Protein AF-A0A8D8NQE5-F1 (afdb_monomer)

Secondary structure (DSSP, 8-state):
--B-EEEEEEEES-SSS-HHHHHHHTTGGGG--BHHHHHHHHHHHHHHHHHTT-EEEEEEEEEE--STT--TTEEEEEEEEEEPPS-EEEEEEEE-SS-EEEEEEEEEE-SSSSS-EEEEEEEEETTS-EEEEEEEEEE-TTSSSTT---EEEEEEEEEEEEEGGGTEEEEEEEEEEEEEEEETTTEEEEEEEEEEEEEEEE-STTS-HHHHHT-EEEEEEEEEEE-

InterPro domains:
  IPR000184 Bacterial surface antigen (D15) [PF01103] (110-201)
  IPR039910 Surface antigen D15-like [PTHR12815] (4-217)

Solvent-accessible surface area (backbone atoms only — not comparable to full-atom values): 11989 Å² total; per-residue (Å²): 133,66,69,27,37,53,75,47,78,47,77,43,56,75,84,67,59,49,63,71,63,55,54,59,55,51,52,63,44,59,70,30,54,32,55,69,46,41,55,52,39,52,49,52,36,47,50,54,51,45,70,52,58,46,42,73,47,77,46,81,45,82,44,73,42,82,59,98,85,44,49,100,47,22,27,28,41,36,38,49,35,42,58,54,59,70,66,46,75,48,78,49,73,49,80,55,101,88,44,39,33,43,36,39,37,40,36,30,44,41,76,80,21,64,48,24,32,41,37,39,38,40,34,45,31,72,76,64,29,36,40,39,37,42,34,44,36,43,55,43,76,79,51,91,75,63,90,23,58,37,32,42,34,45,31,43,39,37,39,35,43,55,41,78,94,62,37,32,32,40,41,35,41,35,40,37,41,37,42,34,36,32,46,88,93,76,47,57,31,35,44,36,41,36,44,34,42,37,34,35,44,74,74,47,95,82,37,54,67,77,58,56,74,63,41,46,82,42,79,49,75,47,81,46,78,48,110

Foldseek 3Di:
DDWAAADEEAEPQDDQADCLQLCVLCVVLRVDTDPVSNVVSLVSSLVVVVVLVFFPDKDKDKAQDDDPPGDPRYIYIYIYTHTDDQKDKDWDWDDDPPKIKIKIKIKGFCPNNQSKMWMWIWMAMPQRKIKTKIKIKDWPCNDPPPNFRKIKMKMWMWIWDQDVVQQKIKIKTWIKIKIWTADPVRRIKMKIKIWMKIAMGRRDPPHDPVSVVVGGIDIDIDIDIDD

pLDDT: mean 86.37, std 8.27, range [51.53, 96.62]

Organism: Culex pipiens (NCBI:txid7175)

Radius of gyration: 24.49 Å; Cα contacts (8 Å, |Δi|>4): 514; chains: 1; bounding box: 62×32×70 Å

Mean predicted aligned error: 7.92 Å

Nearest PDB structures (foldseek):
  6wut-assembly1_B  TM=8.774E-01  e=2.312E-10  Thermothelomyces thermophilus
  6wum-assembly1_B  TM=7.505E-01  e=2.440E-07  Thermothelomyces thermophilus
  6wun-assembly1_D  TM=7.329E-01  e=1.302E-02  Thermothelomyces thermophilus
  3efm-assembly1_A  TM=3.732E-01  e=1.210E-03  Bordetella pertussis
  2w78-assembly2_B  TM=4.114E-01  e=9.685E-01  Pseudomonas aeruginosa PAO1

Structure (mmCIF, N/CA/C/O backbone):
data_AF-A0A8D8NQE5-F1
#
_entry.id   AF-A0A8D8NQE5-F1
#
loop_
_atom_site.group_PDB
_atom_site.id
_atom_site.type_symbol
_atom_site.label_atom_id
_atom_site.label_alt_id
_atom_site.label_comp_id
_atom_site.label_asym_id
_atom_site.label_entity_id
_atom_site.label_seq_id
_atom_site.pdbx_PDB_ins_code
_atom_site.Cartn_x
_atom_site.Cartn_y
_atom_site.Cartn_z
_atom_site.occupancy
_atom_site.B_iso_or_equiv
_atom_site.auth_seq_id
_atom_site.auth_comp_id
_atom_site.auth_asym_id
_atom_site.auth_atom_id
_atom_site.pdbx_PDB_model_num
ATOM 1 N N . ARG A 1 1 ? -12.730 -11.932 39.630 1.00 56.84 1 ARG A N 1
ATOM 2 C CA . ARG A 1 1 ? -12.619 -11.225 38.330 1.00 56.84 1 ARG A CA 1
ATOM 3 C C . ARG A 1 1 ? -13.909 -10.445 38.115 1.00 56.84 1 ARG A C 1
ATOM 5 O O . ARG A 1 1 ? -14.970 -11.043 38.249 1.00 56.84 1 ARG A O 1
ATOM 12 N N . TYR A 1 2 ? -13.836 -9.134 37.889 1.00 67.56 2 TYR A N 1
ATOM 13 C CA . TYR A 1 2 ? -15.024 -8.304 37.675 1.00 67.56 2 TYR A CA 1
ATOM 14 C C . TYR A 1 2 ? -15.534 -8.510 36.245 1.00 67.56 2 TYR A C 1
ATOM 16 O O . TYR A 1 2 ? -14.774 -8.326 35.294 1.00 67.56 2 TYR A O 1
ATOM 24 N N . LYS A 1 3 ? -16.797 -8.936 36.108 1.00 80.94 3 LYS A N 1
ATOM 25 C CA . LYS A 1 3 ? -17.471 -9.040 34.807 1.00 80.94 3 LYS A CA 1
ATOM 26 C C . LYS A 1 3 ? -17.599 -7.641 34.218 1.00 80.94 3 LYS A C 1
ATOM 28 O O . LYS A 1 3 ? -18.104 -6.762 34.913 1.00 80.94 3 LYS A O 1
ATOM 33 N N . ALA A 1 4 ? -17.178 -7.466 32.976 1.00 81.56 4 ALA A N 1
ATOM 34 C CA . ALA A 1 4 ? -17.285 -6.223 32.226 1.00 81.56 4 ALA A CA 1
ATOM 35 C C . ALA A 1 4 ? -17.975 -6.512 30.895 1.00 81.56 4 ALA A C 1
ATOM 37 O O . ALA A 1 4 ? -17.746 -7.563 30.301 1.00 81.56 4 ALA A O 1
ATOM 38 N N . ARG A 1 5 ? -18.820 -5.592 30.442 1.00 85.19 5 ARG A N 1
ATOM 39 C CA . ARG A 1 5 ? -19.483 -5.665 29.140 1.00 85.19 5 ARG A CA 1
ATOM 40 C C . ARG A 1 5 ? -19.347 -4.319 28.448 1.00 85.19 5 ARG A C 1
ATOM 42 O O . ARG A 1 5 ? -19.448 -3.296 29.116 1.00 85.19 5 ARG A O 1
ATOM 49 N N . VAL A 1 6 ? -19.149 -4.317 27.134 1.00 86.06 6 VAL A N 1
ATOM 50 C CA . VAL A 1 6 ? -19.236 -3.084 26.347 1.00 86.06 6 VAL A CA 1
ATOM 51 C C . VAL A 1 6 ? -20.672 -2.883 25.877 1.00 86.06 6 VAL A C 1
ATOM 53 O O . VAL A 1 6 ? -21.238 -3.759 25.221 1.00 86.06 6 VAL A O 1
ATOM 56 N N . ASP A 1 7 ? -21.252 -1.736 26.223 1.00 85.19 7 ASP A N 1
ATOM 57 C CA . ASP A 1 7 ? -22.635 -1.393 25.880 1.00 85.19 7 ASP A CA 1
ATOM 58 C C . ASP A 1 7 ? -22.700 -0.515 24.624 1.00 85.19 7 ASP A C 1
ATOM 60 O O . ASP A 1 7 ? -23.592 -0.679 23.792 1.00 85.19 7 ASP A O 1
ATOM 64 N N . CYS A 1 8 ? -21.740 0.397 24.457 1.00 86.06 8 CYS A N 1
ATOM 65 C CA . CYS A 1 8 ? -21.697 1.319 23.329 1.00 86.06 8 CYS A CA 1
ATOM 66 C C . CYS A 1 8 ? -20.259 1.559 22.869 1.00 86.06 8 CYS A C 1
ATOM 68 O O . CYS A 1 8 ? -19.337 1.659 23.684 1.00 86.06 8 CYS A O 1
ATOM 70 N N . VAL A 1 9 ? -20.094 1.676 21.551 1.00 89.19 9 VAL A N 1
ATOM 71 C CA . VAL A 1 9 ? -18.849 2.100 20.919 1.00 89.19 9 VAL A CA 1
ATOM 72 C C . VAL A 1 9 ? -19.135 3.356 20.113 1.00 89.19 9 VAL A C 1
ATOM 74 O O . VAL A 1 9 ? -20.009 3.348 19.247 1.00 89.19 9 VAL A O 1
ATOM 77 N N . LYS A 1 10 ? -18.412 4.436 20.401 1.00 88.56 10 LYS A N 1
ATOM 78 C CA . LYS A 1 10 ? -18.509 5.701 19.668 1.00 88.56 10 LYS A CA 1
ATOM 79 C C . LYS A 1 10 ? -17.240 5.918 18.875 1.00 88.56 10 LYS A C 1
ATOM 81 O O . LYS A 1 10 ? -16.147 5.760 19.407 1.00 88.56 10 LYS A O 1
ATOM 86 N N . ILE A 1 11 ? -17.375 6.305 17.614 1.00 87.12 11 ILE A N 1
ATOM 87 C CA . ILE A 1 11 ? -16.227 6.621 16.766 1.00 87.12 11 ILE A CA 1
ATOM 88 C C . ILE A 1 11 ? -16.428 8.021 16.224 1.00 87.12 11 ILE A C 1
ATOM 90 O O . ILE A 1 11 ? -17.420 8.312 15.563 1.00 87.12 11 ILE A O 1
ATOM 94 N N . GLN A 1 12 ? -15.506 8.904 16.586 1.00 87.19 12 GLN A N 1
ATOM 95 C CA . GLN A 1 12 ? -15.539 10.317 16.252 1.00 87.19 12 GLN A CA 1
ATOM 96 C C . GLN A 1 1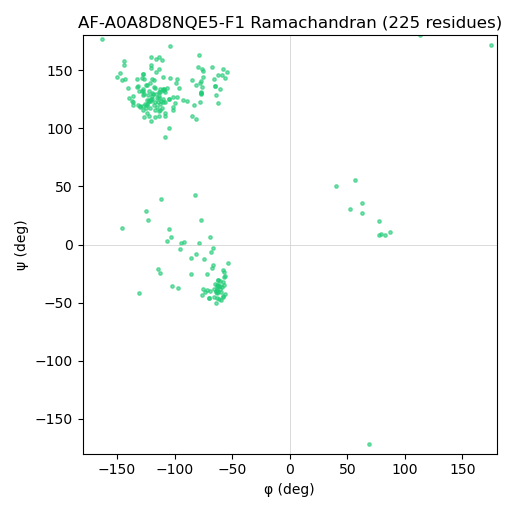2 ? -14.385 10.668 15.317 1.00 87.19 12 GLN A C 1
ATOM 98 O O . GLN A 1 12 ? -13.312 10.060 15.363 1.00 87.19 12 GLN A O 1
ATOM 103 N N . GLY A 1 13 ? -14.613 11.683 14.483 1.00 81.75 13 GLY A N 1
ATOM 104 C CA . GLY A 1 13 ? -13.639 12.142 13.491 1.00 81.75 13 GLY A CA 1
ATOM 105 C C . GLY A 1 13 ? -13.703 11.407 12.152 1.00 81.75 13 GLY A C 1
ATOM 106 O O . GLY A 1 13 ? -12.819 11.599 11.321 1.00 81.75 13 GLY A O 1
ATOM 107 N N . LEU A 1 14 ? -14.750 10.603 11.938 1.00 80.25 14 LEU A N 1
ATOM 108 C CA . LEU A 1 14 ? -15.127 10.059 10.635 1.00 80.25 14 LEU A CA 1
ATOM 109 C C . LEU A 1 14 ? -15.817 11.149 9.811 1.00 80.25 14 LEU A C 1
ATOM 111 O O . LEU A 1 14 ? -16.745 11.800 10.289 1.00 80.25 14 LEU A O 1
ATOM 115 N N . GLY A 1 15 ? -15.368 11.346 8.577 1.00 80.19 15 GLY A N 1
ATOM 116 C CA . GLY A 1 15 ? -15.987 12.284 7.641 1.00 80.19 15 GLY A CA 1
ATOM 117 C C . GLY A 1 15 ? -16.231 11.662 6.275 1.00 80.19 15 GLY A C 1
ATOM 118 O O . GLY A 1 15 ? -17.276 11.893 5.672 1.00 80.19 15 GLY A O 1
ATOM 119 N N . ARG A 1 16 ? -15.267 10.884 5.772 1.00 79.62 16 ARG A N 1
ATOM 120 C CA . ARG A 1 16 ? -15.313 10.298 4.420 1.00 79.62 16 ARG A CA 1
ATOM 121 C C . ARG A 1 16 ? -15.453 8.784 4.433 1.00 79.62 16 ARG A C 1
ATOM 123 O O . ARG A 1 16 ? -15.883 8.209 3.438 1.00 79.62 16 ARG A O 1
ATOM 130 N N . THR A 1 17 ? -15.032 8.150 5.517 1.00 83.62 17 THR A N 1
ATOM 131 C CA . THR A 1 17 ? -15.034 6.695 5.651 1.00 83.62 17 THR A CA 1
ATOM 132 C C . THR A 1 17 ? -16.445 6.192 5.913 1.00 83.62 17 THR A C 1
ATOM 134 O O . THR A 1 17 ? -17.159 6.768 6.729 1.00 83.62 17 THR A O 1
ATOM 137 N N . HIS A 1 18 ? -16.845 5.124 5.231 1.00 84.00 18 HIS A N 1
ATOM 138 C CA . HIS A 1 18 ? -18.132 4.491 5.467 1.00 84.00 18 HIS A CA 1
ATOM 139 C C . HIS A 1 18 ? -18.129 3.660 6.760 1.00 84.00 18 HIS A C 1
ATOM 141 O O . HIS A 1 18 ? -17.139 3.017 7.125 1.00 84.00 18 HIS A O 1
ATOM 147 N N . ASP A 1 19 ? -19.274 3.667 7.444 1.00 81.44 19 ASP A N 1
ATOM 148 C CA . ASP A 1 19 ? -19.454 3.031 8.754 1.00 81.44 19 ASP A CA 1
ATOM 149 C C . ASP A 1 19 ? -19.366 1.498 8.705 1.00 81.44 19 ASP A C 1
ATOM 151 O O . ASP A 1 19 ? -19.091 0.862 9.721 1.00 81.44 19 ASP A O 1
ATOM 155 N N . ASP A 1 20 ? -19.557 0.888 7.535 1.00 78.00 20 ASP A N 1
ATOM 156 C CA . ASP A 1 20 ? -19.495 -0.563 7.321 1.00 78.00 20 ASP A CA 1
ATOM 157 C C . ASP A 1 20 ? -18.125 -1.155 7.699 1.00 78.00 20 ASP A C 1
ATOM 159 O O . ASP A 1 20 ? -18.054 -2.200 8.355 1.00 78.00 20 ASP A O 1
ATOM 163 N N . TYR A 1 21 ? -17.033 -0.466 7.361 1.00 74.44 21 TYR A N 1
ATOM 164 C CA . TYR A 1 21 ? -15.671 -0.891 7.716 1.00 74.44 21 TYR A CA 1
ATOM 165 C C . TYR A 1 21 ? -15.404 -0.783 9.218 1.00 74.44 21 TYR A C 1
ATOM 167 O O . TYR A 1 21 ? -14.792 -1.660 9.832 1.00 74.44 21 TYR A O 1
ATOM 175 N N . VAL A 1 22 ? -15.906 0.289 9.819 1.00 79.56 22 VAL A N 1
ATOM 176 C CA . VAL A 1 22 ? -15.695 0.624 11.223 1.00 79.56 22 VAL A CA 1
ATOM 177 C C . VAL A 1 22 ? -16.517 -0.290 12.143 1.00 79.56 22 VAL A C 1
ATOM 179 O O . VAL A 1 22 ? -16.026 -0.786 13.163 1.00 79.56 22 VAL A O 1
ATOM 182 N N . GLN A 1 23 ? -17.760 -0.580 11.759 1.00 82.44 23 GLN A N 1
ATOM 183 C CA . GLN A 1 23 ? -18.662 -1.464 12.493 1.00 82.44 23 GLN A CA 1
ATOM 184 C C . GLN A 1 23 ? -18.130 -2.900 12.563 1.00 82.44 23 GLN A C 1
ATOM 186 O O . GLN A 1 23 ? -18.301 -3.586 13.571 1.00 82.44 23 GLN A O 1
ATOM 191 N N . ARG A 1 24 ? -17.460 -3.371 11.506 1.00 78.75 24 ARG A N 1
ATOM 192 C CA . ARG A 1 24 ? -16.868 -4.710 11.510 1.00 78.75 24 ARG A CA 1
ATOM 193 C C . ARG A 1 24 ? -15.673 -4.800 12.454 1.00 78.75 24 ARG A C 1
ATOM 195 O O . ARG A 1 24 ? -15.628 -5.737 13.244 1.00 78.75 24 ARG A O 1
ATOM 202 N N . ALA A 1 25 ? -14.761 -3.827 12.407 1.00 79.06 25 ALA A N 1
ATOM 203 C CA . ALA A 1 25 ? -13.596 -3.793 13.293 1.00 79.06 25 ALA A CA 1
ATOM 204 C C . ALA A 1 25 ? -14.005 -3.758 14.775 1.00 79.06 25 ALA A C 1
ATOM 206 O O . ALA A 1 25 ? -13.383 -4.398 15.609 1.00 79.06 25 ALA A O 1
ATOM 207 N N . THR A 1 26 ? -15.094 -3.063 15.106 1.00 84.19 26 THR A N 1
ATOM 208 C CA . THR A 1 26 ? -15.589 -2.940 16.489 1.00 84.19 26 THR A CA 1
ATOM 209 C C . THR A 1 26 ? -16.412 -4.133 16.976 1.00 84.19 26 THR A C 1
ATOM 211 O O . THR A 1 26 ? -16.726 -4.212 18.164 1.00 84.19 26 THR A O 1
ATOM 214 N N . ARG A 1 27 ? -16.757 -5.090 16.104 1.00 84.25 27 ARG A N 1
ATOM 215 C CA . ARG A 1 27 ? -17.638 -6.214 16.455 1.00 84.25 27 ARG A CA 1
ATOM 216 C C . ARG A 1 27 ? -17.043 -7.120 17.532 1.00 84.25 27 ARG A C 1
ATOM 218 O O . ARG A 1 27 ? -17.786 -7.627 18.373 1.00 84.25 27 ARG A O 1
ATOM 225 N N . ASP A 1 28 ? -15.730 -7.328 17.510 1.00 83.25 28 ASP A N 1
ATOM 226 C CA . ASP A 1 28 ? -15.053 -8.215 18.461 1.00 83.25 28 ASP A CA 1
ATOM 227 C C . ASP A 1 28 ? -14.999 -7.626 19.874 1.00 83.25 28 ASP A C 1
ATOM 229 O O . ASP A 1 28 ? -15.083 -8.356 20.860 1.00 83.25 28 ASP A O 1
ATOM 233 N N . LEU A 1 29 ? -15.050 -6.299 19.980 1.00 85.81 29 LEU A N 1
ATOM 234 C CA . LEU A 1 29 ? -15.082 -5.577 21.247 1.00 85.81 29 LEU A CA 1
ATOM 235 C C . LEU A 1 29 ? -16.332 -5.901 22.090 1.00 85.81 29 LEU A C 1
ATOM 237 O O . LEU A 1 29 ? -16.270 -5.939 23.318 1.00 85.81 29 LEU A O 1
ATOM 241 N N . PHE A 1 30 ? -17.461 -6.211 21.442 1.00 86.25 30 PHE A N 1
ATOM 242 C CA . PHE A 1 30 ? -18.699 -6.614 22.122 1.00 86.25 30 PHE A CA 1
ATOM 243 C C . PHE A 1 30 ? -18.658 -8.042 22.691 1.00 86.25 30 PHE A C 1
ATOM 245 O O . PHE A 1 30 ? -19.539 -8.407 23.471 1.00 86.25 30 PHE A O 1
ATOM 252 N N . LYS A 1 31 ? -17.665 -8.863 22.315 1.00 86.38 31 LYS A N 1
ATOM 253 C CA . LYS A 1 31 ? -17.499 -10.237 22.825 1.00 86.38 31 LYS A CA 1
ATOM 254 C C . LYS A 1 31 ? -16.714 -10.295 24.141 1.00 86.38 31 LYS A C 1
ATOM 256 O O . LYS A 1 31 ? -16.689 -11.346 24.780 1.00 86.38 31 LYS A O 1
ATOM 261 N N . ALA A 1 32 ? -16.083 -9.195 24.554 1.00 86.19 32 ALA A N 1
ATOM 262 C CA . ALA A 1 32 ? -15.278 -9.139 25.769 1.00 86.19 32 ALA A CA 1
ATOM 263 C C . ALA A 1 32 ? -16.132 -9.364 27.035 1.00 86.19 32 ALA A C 1
ATOM 265 O O . ALA A 1 32 ? -17.220 -8.804 27.174 1.00 86.19 32 ALA A O 1
ATOM 266 N N . THR A 1 33 ? -15.629 -10.182 27.970 1.00 86.50 33 THR A N 1
ATOM 267 C CA . THR A 1 33 ? -16.354 -10.559 29.209 1.00 86.50 33 THR A CA 1
ATOM 268 C C . THR A 1 33 ? -15.705 -10.037 30.493 1.00 86.50 33 THR A C 1
ATOM 270 O O . THR A 1 33 ? -16.366 -9.915 31.532 1.00 86.50 33 THR A O 1
ATOM 273 N N . ASN A 1 34 ? -14.410 -9.715 30.437 1.00 88.69 34 ASN A N 1
ATOM 274 C CA . ASN A 1 34 ? -13.636 -9.171 31.548 1.00 88.69 34 ASN A CA 1
ATOM 275 C C . ASN A 1 34 ? -13.061 -7.804 31.181 1.00 88.69 34 ASN A C 1
ATOM 277 O O . ASN A 1 34 ? -12.791 -7.531 30.018 1.00 88.69 34 ASN A O 1
ATOM 281 N N . PHE A 1 35 ? -12.791 -6.964 32.183 1.00 85.50 35 PHE A N 1
ATOM 282 C CA . PHE A 1 35 ? -12.201 -5.640 31.944 1.00 85.50 35 PHE A CA 1
ATOM 283 C C . PHE A 1 35 ? -10.826 -5.718 31.262 1.00 85.50 35 PHE A C 1
ATOM 285 O O . PHE A 1 35 ? -10.507 -4.909 30.399 1.00 85.50 35 PHE A O 1
ATOM 292 N N . GLN A 1 36 ? -10.028 -6.731 31.608 1.00 87.69 36 GLN A N 1
ATOM 293 C CA . GLN A 1 36 ? -8.746 -6.971 30.951 1.00 87.69 36 GLN A CA 1
ATOM 294 C C . GLN A 1 36 ? -8.924 -7.327 29.471 1.00 87.69 36 GLN A C 1
ATOM 296 O O . GLN A 1 36 ? -8.193 -6.804 28.636 1.00 87.69 36 GLN A O 1
ATOM 301 N N . ASP A 1 37 ? -9.933 -8.139 29.148 1.00 88.56 37 ASP A N 1
ATOM 302 C CA . ASP A 1 37 ? -10.264 -8.485 27.764 1.00 88.56 37 ASP A CA 1
ATOM 303 C C . ASP A 1 37 ? -10.714 -7.233 27.002 1.00 88.56 37 ASP A C 1
ATOM 305 O O . ASP A 1 37 ? -10.277 -7.018 25.882 1.00 88.56 37 ASP A O 1
ATOM 309 N N . VAL A 1 38 ? -11.502 -6.345 27.628 1.00 88.44 38 VAL A N 1
ATOM 310 C CA . VAL A 1 38 ? -11.899 -5.063 27.018 1.00 88.44 38 VAL A CA 1
ATOM 311 C C . VAL A 1 38 ? -10.670 -4.231 26.644 1.00 88.44 38 VAL A C 1
ATOM 313 O O . VAL A 1 38 ? -10.619 -3.704 25.538 1.00 88.44 38 VAL A O 1
ATOM 316 N N . ILE A 1 39 ? -9.660 -4.130 27.514 1.00 89.31 39 ILE A N 1
ATOM 317 C CA . ILE A 1 39 ? -8.432 -3.371 27.216 1.00 89.31 39 ILE A CA 1
ATOM 318 C C . ILE A 1 39 ? -7.675 -3.983 26.030 1.00 89.31 39 ILE A C 1
ATOM 320 O O . ILE A 1 39 ? -7.247 -3.254 25.130 1.00 89.31 39 ILE A O 1
ATOM 324 N N . VAL A 1 40 ? -7.511 -5.308 26.025 1.00 91.00 40 VAL A N 1
ATOM 325 C CA . VAL A 1 40 ? -6.797 -6.019 24.956 1.00 91.00 40 VAL A CA 1
ATOM 326 C C . VAL A 1 40 ? -7.536 -5.859 23.631 1.00 91.00 40 VAL A C 1
ATOM 328 O O . VAL A 1 40 ? -6.942 -5.406 22.657 1.00 91.00 40 VAL A O 1
ATOM 331 N N . GLU A 1 41 ? -8.843 -6.117 23.612 1.00 89.62 41 GLU A N 1
ATOM 332 C CA . GLU A 1 41 ? -9.652 -5.988 22.400 1.00 89.62 41 GLU A CA 1
ATOM 333 C C . GLU A 1 41 ? -9.693 -4.546 21.894 1.00 89.62 41 GLU A C 1
ATOM 335 O O . GLU A 1 41 ? -9.566 -4.308 20.700 1.00 89.62 41 GLU A O 1
ATOM 340 N N . THR A 1 42 ? -9.777 -3.548 22.778 1.00 90.75 42 THR A N 1
ATOM 341 C CA . THR A 1 42 ? -9.742 -2.137 22.355 1.00 90.75 42 THR A CA 1
ATOM 342 C C . THR A 1 42 ? -8.419 -1.774 21.678 1.00 90.75 42 THR A C 1
ATOM 344 O O . THR A 1 42 ? -8.402 -0.992 20.725 1.00 90.75 42 THR A O 1
ATOM 347 N N . THR A 1 43 ? -7.314 -2.365 22.138 1.00 90.38 43 THR A N 1
ATOM 348 C CA . THR A 1 43 ? -5.992 -2.186 21.525 1.00 90.38 43 THR A CA 1
ATOM 349 C C . THR A 1 43 ? -5.928 -2.870 20.158 1.00 90.38 43 THR A C 1
ATOM 351 O O . THR A 1 43 ? -5.553 -2.218 19.188 1.00 90.38 43 THR A O 1
ATOM 354 N N . ASN A 1 44 ? -6.415 -4.110 20.044 1.00 88.69 44 ASN A N 1
ATOM 355 C CA . ASN A 1 44 ? -6.507 -4.828 18.766 1.00 88.69 44 ASN A CA 1
ATOM 356 C C . ASN A 1 44 ? -7.359 -4.065 17.740 1.00 88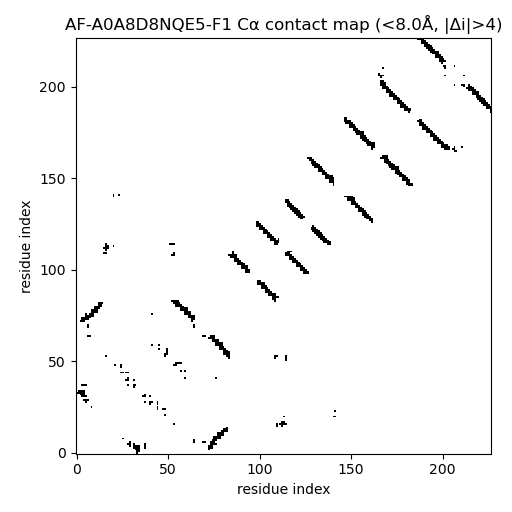.69 44 ASN A C 1
ATOM 358 O O . ASN A 1 44 ? -6.964 -3.902 16.588 1.00 88.69 44 ASN A O 1
ATOM 362 N N . VAL A 1 45 ? -8.520 -3.547 18.157 1.00 88.44 45 VAL A N 1
ATOM 363 C CA . VAL A 1 45 ? -9.399 -2.745 17.294 1.00 88.44 45 VAL A CA 1
ATOM 364 C C . VAL A 1 45 ? -8.696 -1.473 16.835 1.00 88.44 45 VAL A C 1
ATOM 366 O O . VAL A 1 45 ? -8.793 -1.112 15.663 1.00 88.44 45 VAL A O 1
ATOM 369 N N . LYS A 1 46 ? -7.952 -0.803 17.721 1.00 88.31 46 LYS A N 1
ATOM 370 C CA . LYS A 1 46 ? -7.141 0.353 17.336 1.00 88.31 46 LYS A CA 1
ATOM 371 C C . LYS A 1 46 ? -6.080 -0.020 16.306 1.00 88.31 46 LYS A C 1
ATOM 373 O O . LYS A 1 46 ? -5.954 0.703 15.321 1.00 88.31 46 LYS A O 1
ATOM 378 N N . ASP A 1 47 ? -5.346 -1.107 16.508 1.00 87.19 47 ASP A N 1
ATOM 379 C CA . ASP A 1 47 ? -4.303 -1.533 15.575 1.00 87.19 47 ASP A CA 1
ATOM 380 C C . ASP A 1 47 ? -4.901 -1.891 14.213 1.00 87.19 47 ASP A C 1
ATOM 382 O O . ASP A 1 47 ? -4.405 -1.421 13.191 1.00 87.19 47 ASP A O 1
ATOM 386 N N . ASN A 1 48 ? -6.040 -2.587 14.191 1.00 84.44 48 ASN A N 1
ATOM 387 C CA . ASN A 1 48 ? -6.787 -2.874 12.968 1.00 84.44 48 ASN A CA 1
ATOM 388 C C . ASN A 1 48 ? -7.225 -1.585 12.254 1.00 84.44 48 ASN A C 1
ATOM 390 O O . ASN A 1 48 ? -7.006 -1.435 11.054 1.00 84.44 48 ASN A O 1
ATOM 394 N N . LEU A 1 49 ? -7.797 -0.614 12.978 1.00 83.44 49 LEU A N 1
ATOM 395 C CA . LEU A 1 49 ? -8.214 0.676 12.410 1.00 83.44 49 LEU A CA 1
ATOM 396 C C . LEU A 1 49 ? -7.023 1.512 11.906 1.00 83.44 49 LEU A C 1
ATOM 398 O O . LEU A 1 49 ? -7.151 2.224 10.909 1.00 83.44 49 LEU A O 1
ATOM 402 N N . MET A 1 50 ? -5.865 1.422 12.564 1.00 84.94 50 MET A N 1
ATOM 403 C CA . MET A 1 50 ? -4.624 2.066 12.123 1.00 84.94 50 MET A CA 1
ATOM 404 C C . MET A 1 50 ? -4.029 1.373 10.889 1.00 84.94 50 MET A C 1
ATOM 406 O O . MET A 1 50 ? -3.575 2.062 9.976 1.00 84.94 50 MET A O 1
ATOM 410 N N . GLN A 1 51 ? -4.083 0.039 10.813 1.00 81.44 51 GLN A N 1
ATOM 411 C CA . GLN A 1 51 ? -3.624 -0.749 9.660 1.00 81.44 51 GLN A CA 1
ATOM 412 C C . GLN A 1 51 ? -4.402 -0.432 8.379 1.00 81.44 51 GLN A C 1
ATOM 414 O O . GLN A 1 51 ? -3.815 -0.440 7.297 1.00 81.44 51 GLN A O 1
ATOM 419 N N . LEU A 1 52 ? -5.684 -0.054 8.485 1.00 78.75 52 LEU A N 1
ATOM 420 C CA . LEU A 1 52 ? -6.454 0.446 7.337 1.00 78.75 52 LEU A CA 1
ATOM 421 C C . LEU A 1 52 ? -5.803 1.680 6.685 1.00 78.75 52 LEU A C 1
ATOM 423 O O . LEU A 1 52 ? -6.070 1.982 5.522 1.00 78.75 52 LEU A O 1
ATOM 427 N N . GLY A 1 53 ? -4.951 2.412 7.412 1.00 78.25 53 GLY A N 1
ATOM 428 C CA . GLY A 1 53 ? -4.282 3.609 6.909 1.00 78.25 53 GLY A CA 1
ATOM 429 C C . GLY A 1 53 ? -5.271 4.714 6.542 1.00 78.25 53 GLY A C 1
ATOM 430 O O . GLY A 1 53 ? -5.074 5.411 5.548 1.00 78.25 53 GLY A O 1
ATOM 431 N N . ILE A 1 54 ? -6.356 4.825 7.317 1.00 82.06 54 ILE A N 1
ATOM 432 C CA . ILE A 1 54 ? -7.405 5.849 7.191 1.00 82.06 54 ILE A CA 1
ATOM 433 C C . ILE A 1 54 ? -7.220 6.939 8.250 1.00 82.06 54 ILE A C 1
ATOM 435 O O . ILE A 1 54 ? -7.439 8.116 7.971 1.00 82.06 54 ILE A O 1
ATOM 439 N N . PHE A 1 55 ? -6.770 6.567 9.449 1.00 85.88 55 PHE A N 1
ATOM 440 C CA . PHE A 1 55 ? -6.531 7.495 10.549 1.00 85.88 55 PHE A CA 1
ATOM 441 C C . PHE A 1 55 ? -5.054 7.862 10.650 1.00 85.88 55 PHE A C 1
ATOM 443 O O . PHE A 1 55 ? -4.177 7.008 10.547 1.00 85.88 55 PHE A O 1
ATOM 450 N N . LYS A 1 56 ? -4.775 9.142 10.907 1.00 84.50 56 LYS A N 1
ATOM 451 C CA . LYS A 1 56 ? -3.426 9.612 11.240 1.00 84.50 56 LYS A CA 1
ATOM 452 C C . LYS A 1 56 ? -3.062 9.261 12.680 1.00 84.50 56 LYS A C 1
ATOM 454 O O . LYS A 1 56 ? -1.944 8.849 12.952 1.00 84.50 56 LYS A O 1
ATOM 459 N N . ASN A 1 57 ? -4.007 9.473 13.592 1.00 85.94 57 ASN A N 1
ATOM 460 C CA . ASN A 1 57 ? -3.887 9.196 15.018 1.00 85.94 57 ASN A CA 1
ATOM 461 C C . ASN A 1 57 ? -5.249 8.743 15.544 1.00 85.94 57 ASN A C 1
ATOM 463 O O . ASN A 1 57 ? -6.263 9.323 15.154 1.00 85.94 57 ASN A O 1
ATOM 467 N N . LEU A 1 58 ? -5.248 7.772 16.461 1.00 88.81 58 LEU A N 1
ATOM 468 C CA . LEU A 1 58 ? -6.444 7.274 17.138 1.00 88.81 58 LEU A CA 1
ATOM 469 C C . LEU A 1 58 ? -6.224 7.250 18.658 1.00 88.81 58 LEU A C 1
ATOM 471 O O . LEU A 1 58 ? -5.324 6.562 19.167 1.00 88.81 58 LEU A O 1
ATOM 475 N N . LYS A 1 59 ? -7.041 8.018 19.380 1.00 90.38 59 LYS A N 1
ATOM 476 C CA . LYS A 1 59 ? -7.110 8.034 20.844 1.00 90.38 59 LYS A CA 1
ATOM 477 C C . LYS A 1 59 ? -8.265 7.158 21.311 1.00 90.38 59 LYS A C 1
ATOM 479 O O . LYS A 1 59 ? -9.308 7.112 20.669 1.00 90.38 59 LYS A O 1
ATOM 484 N N . ILE A 1 60 ? -8.049 6.462 22.419 1.00 91.94 60 ILE A N 1
ATOM 485 C CA . ILE A 1 60 ? -9.027 5.568 23.033 1.00 91.94 60 ILE A CA 1
ATOM 486 C C . ILE A 1 60 ? -9.434 6.173 24.372 1.00 91.94 60 ILE A C 1
ATOM 488 O O . ILE A 1 60 ? -8.569 6.491 25.189 1.00 91.94 60 ILE A O 1
ATOM 492 N N . HIS A 1 61 ? -10.737 6.250 24.608 1.00 90.94 61 HIS A N 1
ATOM 493 C CA . HIS A 1 61 ? -11.331 6.610 25.887 1.00 90.94 61 HIS A CA 1
ATOM 494 C C . HIS A 1 61 ? -12.248 5.472 26.335 1.00 90.94 61 HIS A C 1
ATOM 496 O O . HIS A 1 61 ? -13.136 5.062 25.590 1.00 90.94 61 HIS A O 1
ATOM 502 N N . ILE A 1 62 ? -11.997 4.926 27.526 1.00 90.00 62 ILE A N 1
ATOM 503 C CA . ILE A 1 62 ? -12.827 3.880 28.131 1.00 90.00 62 ILE A CA 1
ATOM 504 C C . ILE A 1 62 ? -13.481 4.491 29.359 1.00 90.00 62 ILE A C 1
ATOM 506 O O . ILE A 1 62 ? -12.808 4.747 30.357 1.00 90.00 62 ILE A O 1
ATOM 510 N N . ASP A 1 63 ? -14.789 4.688 29.279 1.00 88.00 63 ASP A N 1
ATOM 511 C CA . ASP A 1 63 ? -15.591 5.264 30.347 1.00 88.00 63 ASP A CA 1
ATOM 512 C C . ASP A 1 63 ? -16.622 4.258 30.862 1.00 88.00 63 ASP A C 1
ATOM 514 O O . ASP A 1 63 ? -16.968 3.270 30.214 1.00 88.00 63 ASP A O 1
ATOM 518 N N . VAL A 1 64 ? -17.117 4.492 32.076 1.00 85.94 64 VAL A N 1
ATOM 519 C CA . VAL A 1 64 ? -18.247 3.729 32.618 1.00 85.94 64 VAL A CA 1
ATOM 520 C C . VAL A 1 64 ? -19.521 4.257 31.971 1.00 85.94 64 VAL A C 1
ATOM 522 O O . VAL A 1 64 ? -19.755 5.467 31.991 1.00 85.94 64 VAL A O 1
ATOM 525 N N . SER A 1 65 ? -20.364 3.367 31.445 1.00 80.56 65 SER A N 1
ATOM 526 C CA . SER A 1 65 ? -21.619 3.773 30.814 1.00 80.56 65 SER A CA 1
ATOM 527 C C . SER A 1 65 ? -22.523 4.465 31.840 1.00 80.56 65 SER A C 1
ATOM 529 O O . SER A 1 65 ? -22.868 3.877 32.869 1.00 8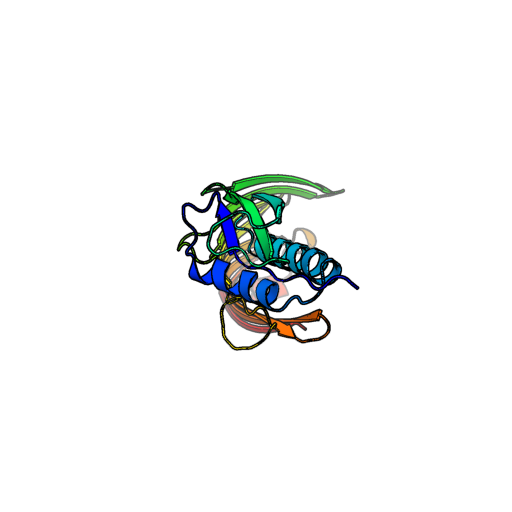0.56 65 SER A O 1
ATOM 531 N N . LYS A 1 66 ? -22.914 5.714 31.574 1.00 73.19 66 LYS A N 1
ATOM 532 C CA . LYS A 1 66 ? -23.817 6.499 32.428 1.00 73.19 66 LYS A CA 1
ATOM 533 C C . LYS A 1 66 ? -25.050 6.883 31.614 1.00 73.19 66 LYS A C 1
ATOM 535 O O . LYS A 1 66 ? -24.976 7.738 30.741 1.00 73.19 66 LYS A O 1
ATOM 540 N N . GLY A 1 67 ? -26.187 6.243 31.883 1.00 71.81 67 GLY A N 1
ATOM 541 C CA . GLY A 1 67 ? -27.444 6.527 31.187 1.00 71.81 67 GLY A CA 1
ATOM 542 C C . GLY A 1 67 ? -28.585 5.576 31.568 1.00 71.81 67 GLY A C 1
ATOM 543 O O . GLY A 1 67 ? -28.349 4.580 32.246 1.00 71.81 67 GLY A O 1
ATOM 544 N N . PRO A 1 68 ? -29.825 5.847 31.123 1.00 65.69 68 PRO A N 1
ATOM 545 C CA . PRO A 1 68 ? -30.997 5.022 31.440 1.00 65.69 68 PRO A CA 1
ATOM 546 C C . PRO A 1 68 ? -30.955 3.610 30.823 1.00 65.69 68 PRO A C 1
ATOM 548 O O . PRO A 1 68 ? -31.682 2.733 31.273 1.00 65.69 68 PRO A O 1
ATOM 551 N N . GLN A 1 69 ? -30.103 3.386 29.816 1.00 68.50 69 GLN A N 1
ATOM 552 C CA . GLN A 1 69 ? -29.852 2.084 29.175 1.00 68.50 69 GLN A CA 1
ATOM 553 C C . GLN A 1 69 ? -28.522 1.442 29.624 1.00 68.50 69 GLN A C 1
ATOM 555 O O . GLN A 1 69 ? -28.104 0.440 29.053 1.00 68.50 69 GLN A O 1
ATOM 560 N N . ALA A 1 70 ? -27.828 2.025 30.608 1.00 71.19 70 ALA A N 1
ATOM 561 C 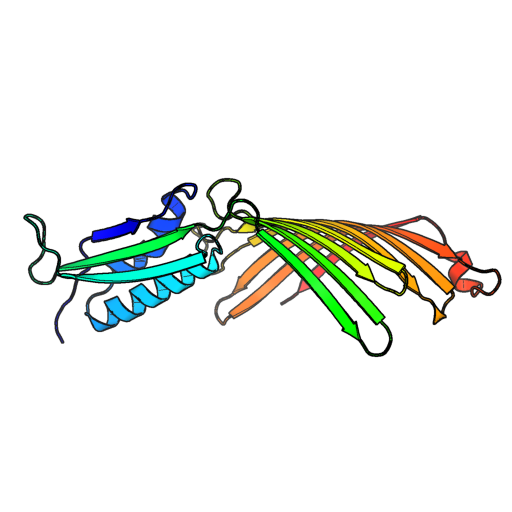CA . ALA A 1 70 ? -26.521 1.546 31.050 1.00 71.19 70 ALA A CA 1
ATOM 562 C C . ALA A 1 70 ? -26.646 0.293 31.923 1.00 71.19 70 ALA A C 1
ATOM 564 O O . ALA A 1 70 ? -27.399 0.268 32.903 1.00 71.19 70 ALA A O 1
ATOM 565 N N . THR A 1 71 ? -25.867 -0.740 31.610 1.00 76.88 71 THR A N 1
ATOM 566 C CA . THR A 1 71 ? -25.794 -1.932 32.454 1.00 76.88 71 THR A CA 1
ATOM 567 C C . THR A 1 71 ? -24.935 -1.647 33.692 1.00 76.88 71 THR A C 1
ATOM 569 O O . THR A 1 71 ? -23.991 -0.864 33.648 1.00 76.88 71 THR A O 1
ATOM 572 N N . LYS A 1 72 ? -25.198 -2.327 34.819 1.00 73.94 72 LYS A N 1
ATOM 573 C CA . LYS A 1 72 ? -24.466 -2.121 36.092 1.00 73.94 72 LYS A CA 1
ATOM 574 C C . LYS A 1 72 ? -22.940 -2.317 35.978 1.00 73.94 72 LYS A C 1
ATOM 576 O O . LYS A 1 72 ? -22.195 -1.761 36.777 1.00 73.94 72 LYS A O 1
ATOM 581 N N . ASN A 1 73 ? -22.501 -3.079 34.972 1.00 80.31 73 ASN A N 1
ATOM 582 C CA . ASN A 1 73 ? -21.098 -3.341 34.640 1.00 80.31 73 ASN A CA 1
ATOM 583 C C . ASN A 1 73 ? -20.776 -2.973 33.173 1.00 80.31 73 ASN A C 1
ATOM 585 O O . ASN A 1 73 ? -19.952 -3.631 32.529 1.00 80.31 73 ASN A O 1
ATOM 589 N N . GLY A 1 74 ? -21.503 -1.993 32.635 1.00 83.50 74 GLY A N 1
ATOM 590 C CA . GLY A 1 74 ? -21.355 -1.504 31.274 1.00 83.50 74 GLY A CA 1
ATOM 591 C C . GLY A 1 74 ? -20.199 -0.515 31.143 1.00 83.50 74 GLY A C 1
ATOM 592 O O . GLY A 1 74 ? -20.008 0.375 31.978 1.00 83.50 74 GLY A O 1
ATOM 593 N N . TYR A 1 75 ? -19.432 -0.676 30.075 1.00 88.50 75 TYR A N 1
ATOM 594 C CA . TYR A 1 75 ? -18.396 0.249 29.645 1.00 88.50 75 TYR A CA 1
ATOM 595 C C . TYR A 1 75 ? -18.763 0.831 28.286 1.00 88.50 75 TYR A C 1
ATOM 597 O O . TYR A 1 75 ? -19.403 0.185 27.451 1.00 88.50 75 TYR A O 1
ATOM 605 N N . GLU A 1 76 ? -18.340 2.065 28.079 1.00 89.88 76 GLU A N 1
ATOM 606 C CA . GLU A 1 76 ? -18.457 2.795 26.834 1.00 89.88 76 GLU A CA 1
ATOM 607 C C . GLU A 1 76 ? -17.053 3.054 26.295 1.00 89.88 76 GLU A C 1
ATOM 609 O O . GLU A 1 76 ? -16.191 3.572 27.007 1.00 89.88 76 GLU A O 1
ATOM 614 N N . VAL A 1 77 ? -16.813 2.664 25.044 1.00 90.94 77 VAL A N 1
ATOM 615 C CA . VAL A 1 77 ? -15.512 2.840 24.393 1.00 90.94 77 VAL A CA 1
ATOM 616 C C . VAL A 1 77 ? -15.649 3.877 23.292 1.00 90.94 77 VAL A C 1
ATOM 618 O O . VAL A 1 77 ? -16.395 3.686 22.335 1.00 90.94 77 VAL A O 1
ATOM 621 N N . SER A 1 78 ? -14.928 4.983 23.426 1.00 91.06 78 SER A N 1
ATOM 622 C CA . SER A 1 78 ? -14.897 6.054 22.436 1.00 91.06 78 SER A CA 1
ATOM 623 C C . SER A 1 78 ? -13.541 6.098 21.740 1.00 91.06 78 SER A C 1
ATOM 625 O O . SER A 1 78 ? -12.500 6.209 22.390 1.00 91.06 78 SER A O 1
ATOM 627 N N . PHE A 1 79 ? -13.552 6.023 20.413 1.00 91.06 79 PHE A N 1
ATOM 628 C CA . PHE A 1 79 ? -12.383 6.235 19.570 1.00 91.06 79 PHE A CA 1
ATOM 629 C C . PHE A 1 79 ? -12.452 7.636 18.968 1.00 91.06 79 PHE A C 1
ATOM 631 O O . PHE A 1 79 ? -13.369 7.951 18.211 1.00 91.06 79 PHE A O 1
ATOM 638 N N . GLU A 1 80 ? -11.473 8.472 19.292 1.00 90.75 80 GLU A N 1
ATOM 639 C CA . GLU A 1 80 ? -11.337 9.814 18.730 1.00 90.75 80 GLU A CA 1
ATOM 640 C C . GLU A 1 80 ? -10.147 9.834 17.776 1.00 90.75 80 GLU A C 1
ATOM 642 O O . GLU A 1 80 ? -8.988 9.699 18.187 1.00 90.75 80 GLU A O 1
ATOM 647 N N . GLY A 1 81 ? -10.440 9.957 16.483 1.00 85.75 81 GLY A N 1
ATOM 648 C CA . GLY A 1 81 ? -9.441 9.926 15.426 1.00 85.75 81 GLY A CA 1
ATOM 649 C C . GLY A 1 81 ? -9.419 11.192 14.586 1.00 85.75 81 GLY A C 1
ATOM 650 O O . GLY A 1 81 ? -10.376 11.957 14.547 1.00 85.75 81 GLY A O 1
ATOM 651 N N . VAL A 1 82 ? -8.313 11.398 13.876 1.00 87.38 82 VAL A N 1
ATOM 652 C CA . VAL A 1 82 ? -8.249 12.361 12.768 1.00 87.38 82 VAL A CA 1
ATOM 653 C C . VAL A 1 82 ? -8.002 11.573 11.489 1.00 87.38 82 VAL A C 1
ATOM 655 O O 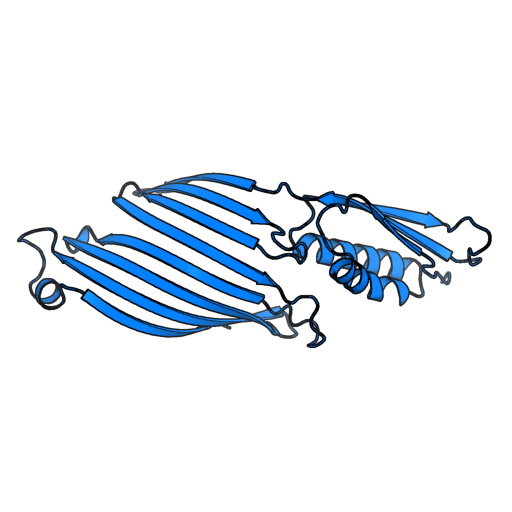. VAL A 1 82 ? -6.979 10.890 11.382 1.00 87.38 82 VAL A O 1
ATOM 658 N N . GLU A 1 83 ? -8.937 11.646 10.539 1.00 86.06 83 GLU A N 1
ATOM 659 C CA . GLU A 1 83 ? -8.772 11.066 9.201 1.00 86.06 83 GLU A CA 1
ATOM 660 C C . GLU A 1 83 ? -7.551 11.666 8.481 1.00 86.06 83 GLU A C 1
ATOM 662 O O . GLU A 1 83 ? -7.199 12.837 8.648 1.00 86.06 83 GLU A O 1
ATOM 667 N N . LEU A 1 84 ? -6.886 10.846 7.668 1.00 85.69 84 LEU A N 1
ATOM 668 C CA . LEU A 1 84 ? -5.798 11.280 6.802 1.00 85.69 84 LEU A CA 1
ATOM 669 C C . LEU A 1 84 ? -6.286 12.300 5.768 1.00 85.69 84 LEU A C 1
ATOM 671 O O . LEU A 1 84 ? -7.401 12.233 5.244 1.00 85.69 84 LEU A O 1
ATOM 675 N N . SER A 1 85 ? -5.401 13.242 5.439 1.00 86.25 85 SER A N 1
ATOM 676 C CA . SER A 1 85 ? -5.630 14.208 4.368 1.00 86.25 85 SER A CA 1
ATOM 677 C C . SER A 1 85 ? -5.871 13.504 3.034 1.00 86.25 85 SER A C 1
ATOM 679 O O . SER A 1 85 ? -5.318 12.439 2.762 1.00 86.25 85 SER A O 1
ATOM 681 N N . ARG A 1 86 ? -6.651 14.146 2.153 1.00 85.31 86 ARG A N 1
ATOM 682 C CA . ARG A 1 86 ? -7.008 13.590 0.831 1.00 85.31 86 ARG A CA 1
ATOM 683 C C . ARG A 1 86 ? -5.796 13.252 -0.038 1.00 85.31 86 ARG A C 1
ATOM 685 O O . ARG A 1 86 ? -5.891 12.397 -0.911 1.00 85.31 86 ARG A O 1
ATOM 692 N N . LEU A 1 87 ? -4.702 13.970 0.174 1.00 88.12 87 LEU A N 1
ATOM 693 C CA . LEU A 1 87 ? -3.446 13.809 -0.528 1.00 88.12 87 LEU A CA 1
ATOM 694 C C . LEU A 1 87 ? -2.324 13.949 0.498 1.00 88.12 87 LEU A C 1
ATOM 696 O O . LEU A 1 87 ? -2.281 14.930 1.243 1.00 88.12 87 LEU A O 1
ATOM 700 N N . THR A 1 88 ? -1.448 12.957 0.541 1.00 89.44 88 THR A N 1
ATOM 701 C CA . THR A 1 88 ? -0.223 12.956 1.337 1.00 89.44 88 THR A CA 1
ATOM 702 C C . THR A 1 88 ? 0.942 12.827 0.376 1.00 89.44 88 THR A C 1
ATOM 704 O O . THR A 1 88 ? 0.919 11.967 -0.498 1.00 89.44 88 THR A O 1
ATOM 707 N N . GLY A 1 89 ? 1.929 13.704 0.508 1.00 91.75 89 GLY A N 1
ATOM 708 C CA . GLY A 1 89 ? 3.140 13.656 -0.294 1.00 91.75 89 GLY A CA 1
ATOM 709 C C . GLY A 1 89 ? 4.361 13.442 0.580 1.00 91.75 89 GLY A C 1
ATOM 710 O O . GLY A 1 89 ? 4.450 14.011 1.669 1.00 91.75 89 GLY A O 1
ATOM 711 N N . SER A 1 90 ? 5.296 12.649 0.085 1.00 91.31 90 SER A N 1
ATOM 712 C CA . SER A 1 90 ? 6.629 12.458 0.640 1.00 91.31 90 SER A CA 1
ATOM 713 C C . SER A 1 90 ? 7.649 12.752 -0.453 1.00 91.31 90 SER A C 1
ATOM 715 O O . SER A 1 90 ? 7.484 12.383 -1.613 1.00 91.31 90 SER A O 1
ATOM 717 N N . ILE A 1 91 ? 8.708 13.465 -0.088 1.00 93.69 91 ILE A N 1
ATOM 718 C CA . ILE A 1 91 ? 9.864 13.675 -0.954 1.00 93.69 91 ILE A CA 1
ATOM 719 C C . ILE A 1 91 ? 11.058 13.146 -0.176 1.00 93.69 91 ILE A C 1
ATOM 721 O O . ILE A 1 91 ? 11.287 13.552 0.964 1.00 93.69 91 ILE A O 1
ATOM 725 N N . GLY A 1 92 ? 11.775 12.212 -0.781 1.00 91.44 92 GLY A N 1
ATOM 726 C CA . GLY A 1 92 ? 12.984 11.614 -0.253 1.00 91.44 92 GLY A CA 1
ATOM 727 C C . GLY A 1 92 ? 14.146 11.844 -1.207 1.00 91.44 92 GLY A C 1
ATOM 728 O O . GLY A 1 92 ? 13.988 11.989 -2.417 1.00 91.44 92 GLY A O 1
ATOM 729 N N . THR A 1 93 ? 15.342 11.888 -0.648 1.00 90.38 93 THR A N 1
ATOM 730 C CA . THR A 1 93 ? 16.582 11.841 -1.418 1.00 90.38 93 THR A CA 1
ATOM 731 C C . THR A 1 93 ? 17.451 10.770 -0.791 1.00 90.38 93 THR A C 1
ATOM 733 O O . THR A 1 93 ? 17.804 10.874 0.383 1.00 90.38 93 THR A O 1
ATOM 736 N N . GLU A 1 94 ? 17.784 9.748 -1.559 1.00 87.56 94 GLU A N 1
ATOM 737 C CA . GLU A 1 94 ? 18.703 8.692 -1.171 1.00 87.56 94 GLU A CA 1
ATOM 738 C C . GLU A 1 94 ? 20.076 9.012 -1.760 1.00 87.56 94 GLU A C 1
ATOM 740 O O . GLU A 1 94 ? 20.205 9.279 -2.955 1.00 87.56 94 GLU A O 1
ATOM 745 N N . LEU A 1 95 ? 21.106 9.023 -0.914 1.00 86.00 95 LEU A N 1
ATOM 746 C CA . LEU A 1 95 ? 22.495 9.238 -1.314 1.00 86.00 95 LEU A CA 1
ATOM 747 C C . LEU A 1 95 ? 23.287 7.975 -0.972 1.00 86.00 95 LEU A C 1
ATOM 749 O O . LEU A 1 95 ? 23.500 7.663 0.198 1.00 86.00 95 LEU A O 1
ATOM 753 N N . GLY A 1 96 ? 23.696 7.238 -1.997 1.00 79.44 96 GLY A N 1
ATOM 754 C CA . GLY A 1 96 ? 24.571 6.075 -1.910 1.00 79.44 96 GLY A CA 1
ATOM 755 C C . GLY A 1 96 ? 25.998 6.391 -2.366 1.00 79.44 96 GLY A C 1
ATOM 756 O O . GLY A 1 96 ? 26.278 7.435 -2.950 1.00 79.44 96 GLY A O 1
ATOM 757 N N . GLN A 1 97 ? 26.913 5.444 -2.137 1.00 78.00 97 GLN A N 1
ATOM 758 C CA . GLN A 1 97 ? 28.349 5.577 -2.439 1.00 78.00 97 GLN A CA 1
ATOM 759 C C . GLN A 1 97 ? 28.643 5.930 -3.915 1.00 78.00 97 GLN A C 1
ATOM 761 O O . GLN A 1 97 ? 29.682 6.513 -4.212 1.00 78.00 97 GLN A O 1
ATOM 766 N N . ASN A 1 98 ? 27.756 5.551 -4.843 1.00 74.12 98 ASN A N 1
ATOM 767 C CA . ASN A 1 98 ? 27.920 5.774 -6.284 1.00 74.12 98 ASN A CA 1
ATOM 768 C C . ASN A 1 98 ? 26.590 6.048 -7.016 1.00 74.12 98 ASN A C 1
ATOM 770 O O . ASN A 1 98 ? 26.521 5.955 -8.240 1.00 74.12 98 ASN A O 1
ATOM 774 N N . ASP A 1 99 ? 25.521 6.332 -6.274 1.00 76.00 99 ASP A N 1
ATOM 775 C CA . ASP A 1 99 ? 24.215 6.660 -6.841 1.00 76.00 99 ASP A CA 1
ATOM 776 C C . ASP A 1 99 ? 23.500 7.649 -5.925 1.00 76.00 99 ASP A C 1
ATOM 778 O O . ASP A 1 99 ? 23.683 7.631 -4.712 1.00 76.00 99 ASP A O 1
ATOM 782 N N . GLY A 1 100 ? 22.705 8.528 -6.512 1.00 84.12 100 GLY A N 1
ATOM 783 C CA . GLY A 1 100 ? 21.878 9.474 -5.784 1.00 84.12 100 GLY A CA 1
ATOM 784 C C . GLY A 1 100 ? 20.513 9.502 -6.438 1.00 84.12 100 GLY A C 1
ATOM 785 O O . GLY A 1 100 ? 20.428 9.817 -7.623 1.00 84.12 100 GLY A O 1
ATOM 786 N N . ALA A 1 101 ? 19.464 9.173 -5.694 1.00 87.56 101 ALA A N 1
ATOM 787 C CA . ALA A 1 101 ? 18.103 9.104 -6.203 1.00 87.56 101 ALA A CA 1
ATOM 788 C C . ALA A 1 101 ? 17.201 10.079 -5.455 1.00 87.56 101 ALA A C 1
ATOM 790 O O . ALA A 1 101 ? 17.135 10.077 -4.231 1.00 87.56 101 ALA A O 1
ATOM 791 N N . ALA A 1 102 ? 16.487 10.920 -6.193 1.00 92.62 102 ALA A N 1
ATOM 792 C CA . ALA A 1 102 ? 15.385 11.698 -5.654 1.00 92.62 102 ALA A CA 1
ATOM 793 C C . ALA A 1 102 ? 14.093 10.908 -5.868 1.00 92.62 102 ALA A C 1
ATOM 795 O O . ALA A 1 102 ? 13.779 10.527 -6.997 1.00 92.62 102 ALA A O 1
ATOM 796 N N . THR A 1 103 ? 13.351 10.662 -4.795 1.00 93.31 103 THR A N 1
ATOM 797 C CA . THR A 1 103 ? 12.057 9.982 -4.798 1.00 93.31 103 THR A CA 1
ATOM 798 C C . THR A 1 103 ? 10.970 10.976 -4.397 1.00 93.31 103 THR A C 1
ATOM 800 O O . THR A 1 103 ? 11.113 11.762 -3.465 1.00 93.31 103 THR A O 1
ATOM 803 N N . ALA A 1 104 ? 9.870 10.980 -5.132 1.00 95.25 104 ALA A N 1
ATOM 804 C CA . ALA A 1 104 ? 8.673 11.741 -4.835 1.00 95.25 104 ALA A CA 1
ATOM 805 C C . ALA A 1 104 ? 7.499 10.766 -4.856 1.00 95.25 104 ALA A C 1
ATOM 807 O O . ALA A 1 104 ? 7.224 10.129 -5.872 1.00 95.25 104 ALA A O 1
ATOM 808 N N . GLU A 1 105 ? 6.815 10.640 -3.731 1.00 94.69 105 GLU A N 1
ATOM 809 C CA . GLU A 1 105 ? 5.642 9.797 -3.575 1.00 94.69 105 GLU A CA 1
ATOM 810 C C . GLU A 1 105 ? 4.438 10.679 -3.245 1.00 94.69 105 GLU A C 1
ATOM 812 O O . GLU A 1 105 ? 4.494 11.604 -2.435 1.00 94.69 105 GLU A O 1
ATOM 817 N N . LEU A 1 106 ? 3.329 10.398 -3.914 1.00 95.19 106 LEU A N 1
ATOM 818 C CA . LEU A 1 106 ? 2.041 11.033 -3.710 1.00 95.19 106 LEU A CA 1
ATOM 819 C C . LEU A 1 106 ? 1.011 9.939 -3.490 1.00 95.19 106 LEU A C 1
ATOM 821 O O . LEU A 1 106 ? 0.712 9.164 -4.392 1.00 95.19 106 LEU A O 1
ATOM 825 N N . THR A 1 107 ? 0.424 9.907 -2.305 1.00 92.69 107 THR A N 1
ATOM 826 C CA . THR A 1 107 ? -0.571 8.914 -1.919 1.00 92.69 107 THR A CA 1
ATOM 827 C C . THR A 1 107 ? -1.883 9.605 -1.561 1.00 92.69 107 THR A C 1
ATOM 829 O O . THR A 1 107 ? -1.939 10.489 -0.706 1.00 92.69 107 THR A O 1
ATOM 832 N N . SER A 1 108 ? -2.968 9.191 -2.210 1.00 92.75 108 SER A N 1
ATOM 833 C CA . SER A 1 108 ? -4.339 9.573 -1.888 1.00 92.75 108 SER A CA 1
ATOM 834 C C . SER A 1 108 ? -5.036 8.400 -1.195 1.00 92.75 108 SER A C 1
ATOM 836 O O . SER A 1 108 ? -5.422 7.433 -1.862 1.00 92.75 108 SER A O 1
ATOM 838 N N . PRO A 1 109 ? -5.155 8.431 0.145 1.00 89.19 109 PRO A N 1
ATOM 839 C CA . PRO A 1 109 ? -5.881 7.412 0.882 1.00 89.19 109 PRO A CA 1
ATOM 840 C C . PRO A 1 109 ? -7.394 7.652 0.812 1.00 89.19 109 PRO A C 1
ATOM 842 O O . PRO A 1 109 ? -7.873 8.787 0.726 1.00 89.19 109 PRO A O 1
ATOM 845 N N . ASN A 1 110 ? -8.139 6.559 0.935 1.00 85.12 110 ASN A N 1
ATOM 846 C CA . ASN A 1 110 ? -9.583 6.514 1.109 1.00 85.12 110 ASN A CA 1
ATOM 847 C C . ASN A 1 110 ? -10.381 7.231 -0.001 1.00 85.12 110 ASN A C 1
ATOM 849 O O . ASN A 1 110 ? -11.171 8.140 0.270 1.00 85.12 110 ASN A O 1
ATOM 853 N N . ILE A 1 111 ? -10.168 6.844 -1.265 1.00 87.81 111 ILE A N 1
ATOM 854 C CA . ILE A 1 111 ? -10.820 7.497 -2.419 1.00 87.81 111 ILE A CA 1
ATOM 855 C C . ILE A 1 111 ? -12.336 7.288 -2.416 1.00 87.81 111 ILE A C 1
ATOM 857 O O . ILE A 1 111 ? -13.074 8.253 -2.624 1.00 87.81 111 ILE A O 1
ATOM 861 N N . PHE A 1 112 ? -12.796 6.059 -2.160 1.00 85.31 112 PHE A N 1
ATOM 862 C CA . PHE A 1 112 ? -14.221 5.711 -2.161 1.00 85.31 112 PHE A CA 1
ATOM 863 C C . PHE A 1 112 ? -14.802 5.539 -0.750 1.00 85.31 112 PHE A C 1
ATOM 865 O O . PHE A 1 112 ? -15.899 5.009 -0.600 1.00 85.31 112 PHE A O 1
ATOM 872 N N . GLY A 1 113 ? -14.087 5.973 0.293 1.00 81.00 113 GLY A N 1
ATOM 873 C CA . GLY A 1 113 ? -14.557 5.843 1.676 1.00 81.00 113 GLY A CA 1
ATOM 874 C C . GLY A 1 113 ? -14.409 4.434 2.264 1.00 81.00 113 GLY A C 1
ATOM 875 O O . GLY A 1 113 ? -14.911 4.182 3.356 1.00 81.00 113 GLY A O 1
ATOM 876 N N . ARG A 1 114 ? -13.740 3.512 1.561 1.00 82.25 114 ARG A N 1
ATOM 877 C CA . ARG A 1 114 ? -13.636 2.088 1.907 1.00 82.25 114 ARG A CA 1
ATOM 878 C C . ARG A 1 114 ? -12.187 1.598 2.047 1.00 82.25 114 ARG A C 1
ATOM 880 O O . ARG A 1 114 ? -11.905 0.404 1.952 1.00 82.25 114 ARG A O 1
ATOM 887 N N . GLY A 1 115 ? -11.255 2.522 2.280 1.00 81.19 115 GLY A N 1
ATOM 888 C CA . GLY A 1 115 ? -9.835 2.217 2.471 1.00 81.19 115 GLY A CA 1
ATOM 889 C C . GLY A 1 115 ? -9.032 2.037 1.179 1.00 81.19 115 GLY A C 1
ATOM 890 O O . GLY A 1 115 ? -7.868 1.652 1.246 1.00 81.19 115 GLY A O 1
ATOM 891 N N . GLU A 1 116 ? -9.598 2.329 0.002 1.00 89.25 116 GLU A N 1
ATOM 892 C CA . GLU A 1 116 ? -8.837 2.306 -1.253 1.00 89.25 116 GLU A CA 1
ATOM 893 C C . GLU A 1 116 ? -7.755 3.382 -1.275 1.00 89.25 116 GLU A C 1
ATOM 895 O O . GLU A 1 116 ? -7.978 4.512 -0.838 1.00 89.25 116 GLU A O 1
ATOM 900 N N . ARG A 1 117 ? -6.598 3.054 -1.847 1.00 91.31 117 ARG A N 1
ATOM 901 C CA . ARG A 1 117 ? -5.436 3.938 -1.912 1.00 91.31 117 ARG A CA 1
ATOM 902 C C . ARG A 1 117 ? -4.940 4.059 -3.344 1.00 91.31 117 ARG A C 1
ATOM 904 O O . ARG A 1 117 ? -4.740 3.050 -4.010 1.00 91.31 117 ARG A O 1
ATOM 911 N N . LEU A 1 118 ? -4.704 5.284 -3.798 1.00 94.25 118 LEU A N 1
ATOM 912 C CA . LEU A 1 118 ? -3.974 5.555 -5.035 1.00 94.25 118 LEU A CA 1
ATOM 913 C C . LEU A 1 118 ? -2.607 6.123 -4.682 1.00 94.25 118 LEU A C 1
ATOM 915 O O . LEU A 1 118 ? -2.535 7.157 -4.024 1.00 94.25 118 LEU A O 1
ATOM 919 N N . SER A 1 119 ? -1.547 5.474 -5.136 1.00 94.50 119 SER A N 1
ATOM 920 C CA . SER A 1 119 ? -0.167 5.889 -4.905 1.00 94.50 119 SER A CA 1
ATOM 921 C C . SER A 1 119 ? 0.522 6.147 -6.237 1.00 94.50 119 SER A C 1
ATOM 923 O O . SER A 1 119 ? 0.461 5.323 -7.146 1.00 94.50 119 SER A O 1
ATOM 925 N N . LEU A 1 120 ? 1.168 7.297 -6.358 1.00 96.00 120 LEU A N 1
ATOM 926 C CA . LEU A 1 120 ? 2.004 7.692 -7.478 1.00 96.00 120 LEU A CA 1
ATOM 927 C C . LEU A 1 120 ? 3.421 7.878 -6.951 1.00 96.00 120 LEU A C 1
ATOM 929 O O . LEU A 1 120 ? 3.673 8.774 -6.153 1.00 96.00 120 LEU A O 1
ATOM 933 N N . ASN A 1 121 ? 4.336 7.048 -7.428 1.00 95.56 121 ASN A N 1
ATOM 934 C CA . ASN A 1 121 ? 5.741 7.075 -7.062 1.00 95.56 121 ASN A CA 1
ATOM 935 C C . ASN A 1 121 ? 6.551 7.463 -8.291 1.00 95.56 121 ASN A C 1
ATOM 937 O O . ASN A 1 121 ? 6.484 6.796 -9.324 1.00 95.56 121 ASN A O 1
ATOM 941 N N . TYR A 1 122 ? 7.316 8.536 -8.174 1.00 94.81 122 TYR A N 1
ATOM 942 C CA . TYR A 1 122 ? 8.262 8.990 -9.177 1.00 94.81 122 TYR A CA 1
ATOM 943 C C . TYR A 1 122 ? 9.657 9.012 -8.564 1.00 94.81 122 TYR A C 1
ATOM 945 O O . TYR A 1 122 ? 9.868 9.646 -7.535 1.00 94.81 122 TYR A O 1
ATOM 953 N N . SER A 1 123 ? 10.620 8.341 -9.180 1.00 93.75 123 SER A N 1
ATOM 954 C CA . SER A 1 123 ? 12.017 8.418 -8.772 1.00 93.75 123 SER A CA 1
ATOM 955 C C . SER A 1 123 ? 12.916 8.737 -9.952 1.00 93.75 123 SER A C 1
ATOM 957 O O . SER A 1 123 ? 12.680 8.304 -11.083 1.00 93.75 123 SER A O 1
ATOM 959 N N . TYR A 1 124 ? 13.947 9.527 -9.681 1.00 91.62 124 TYR A N 1
ATOM 960 C CA . TYR A 1 124 ? 14.954 9.908 -10.654 1.00 91.62 124 TYR A CA 1
ATOM 961 C C . TYR A 1 124 ? 16.335 9.822 -10.019 1.00 91.62 124 TYR A C 1
ATOM 963 O O . TYR A 1 124 ? 16.590 10.478 -9.007 1.00 91.62 124 TYR A O 1
ATOM 971 N N . SER A 1 125 ? 17.224 9.046 -10.631 1.00 89.62 125 SER A N 1
ATOM 972 C CA . SER A 1 125 ? 18.572 8.822 -10.106 1.00 89.62 125 SER A CA 1
ATOM 973 C C . SER A 1 125 ? 19.650 9.464 -10.965 1.00 89.62 125 SER A C 1
ATOM 975 O O . SER A 1 125 ? 19.471 9.722 -12.158 1.00 89.62 125 SER A O 1
ATOM 977 N N . TYR A 1 126 ? 20.811 9.692 -10.357 1.00 84.75 126 TYR A N 1
ATOM 978 C CA . TYR A 1 126 ? 21.981 10.300 -10.982 1.00 84.75 126 TYR A CA 1
ATOM 979 C C . TYR A 1 126 ? 22.447 9.520 -12.216 1.00 84.75 126 TYR A C 1
ATOM 981 O O . TYR A 1 126 ? 22.817 10.109 -13.233 1.00 84.75 126 TYR A O 1
ATOM 989 N N . VAL A 1 127 ? 22.318 8.190 -12.177 1.00 84.75 127 VAL A N 1
ATOM 990 C CA . VAL A 1 127 ? 22.623 7.292 -13.303 1.00 84.75 127 VAL A CA 1
ATOM 991 C C . VAL A 1 127 ? 21.617 7.443 -14.463 1.00 84.75 127 VAL A C 1
ATOM 993 O O . VAL A 1 127 ? 21.707 6.728 -15.451 1.00 84.75 127 VAL A O 1
ATOM 996 N N . ARG A 1 128 ? 20.690 8.414 -14.418 1.00 83.38 128 ARG A N 1
ATOM 997 C CA . ARG A 1 128 ? 19.580 8.616 -15.370 1.00 83.38 128 ARG A CA 1
ATOM 998 C C . ARG A 1 128 ? 18.593 7.449 -15.393 1.00 83.38 128 ARG A C 1
ATOM 1000 O O . ARG A 1 128 ? 17.945 7.214 -16.415 1.00 83.38 128 ARG A O 1
ATOM 1007 N N . SER A 1 129 ? 18.481 6.715 -14.287 1.00 88.62 129 SER A N 1
ATOM 1008 C CA . SER A 1 129 ? 17.355 5.808 -14.097 1.00 88.62 129 SER A CA 1
ATOM 1009 C C . SER A 1 129 ? 16.125 6.612 -13.690 1.00 88.62 129 SER A C 1
ATOM 1011 O O . SER A 1 129 ? 16.220 7.564 -12.913 1.00 88.62 129 SER A O 1
ATOM 1013 N N . SER A 1 130 ? 14.974 6.258 -14.247 1.00 92.44 130 SER A N 1
ATOM 1014 C CA . SER A 1 130 ? 13.699 6.848 -13.861 1.00 92.44 130 SER A CA 1
ATOM 1015 C C . SER A 1 130 ? 12.659 5.767 -13.642 1.00 92.44 130 SER A C 1
ATOM 1017 O O . SER A 1 130 ? 12.535 4.830 -14.433 1.00 92.44 130 SER A O 1
ATOM 1019 N N . VAL A 1 131 ? 11.909 5.898 -12.555 1.00 94.12 131 VAL A N 1
ATOM 1020 C CA . VAL A 1 131 ? 10.794 5.014 -12.224 1.00 94.12 131 VAL A CA 1
ATOM 1021 C C . VAL A 1 131 ? 9.560 5.879 -12.071 1.00 94.12 131 VAL A C 1
ATOM 1023 O O . VAL A 1 131 ? 9.564 6.863 -11.340 1.00 94.12 131 VAL A O 1
ATOM 1026 N N . LEU A 1 132 ? 8.492 5.511 -12.759 1.00 95.38 132 LEU A N 1
ATOM 1027 C CA . LEU A 1 132 ? 7.160 6.047 -12.552 1.00 95.38 132 LEU A CA 1
ATOM 1028 C C . LEU A 1 132 ? 6.245 4.863 -12.279 1.00 95.38 132 LEU A C 1
ATOM 1030 O O . LEU A 1 132 ? 6.184 3.933 -13.076 1.00 95.38 132 LEU A O 1
ATOM 1034 N N . ASN A 1 133 ? 5.543 4.883 -11.158 1.00 96.12 133 ASN A N 1
ATOM 1035 C CA . ASN A 1 133 ? 4.638 3.818 -10.761 1.00 96.12 133 ASN A CA 1
ATOM 1036 C C . ASN A 1 133 ? 3.349 4.435 -10.232 1.00 96.12 133 ASN A C 1
ATOM 1038 O O . ASN A 1 133 ? 3.379 5.230 -9.300 1.00 96.12 133 ASN A O 1
ATOM 1042 N N . LEU A 1 134 ? 2.227 4.081 -10.841 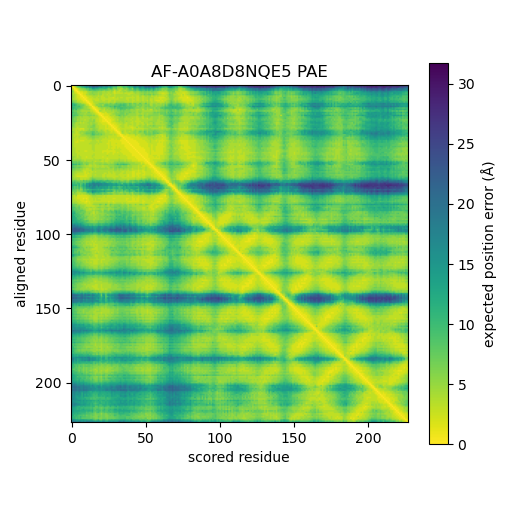1.00 96.19 134 LEU A N 1
ATOM 1043 C CA . LEU A 1 134 ? 0.895 4.463 -10.410 1.00 96.19 134 LEU A CA 1
ATOM 1044 C C . LEU A 1 134 ? 0.169 3.202 -9.960 1.00 96.19 134 LEU A C 1
ATOM 1046 O O . LEU A 1 134 ? -0.103 2.339 -10.786 1.00 96.19 134 LEU A O 1
ATOM 1050 N N . ARG A 1 135 ? -0.171 3.099 -8.679 1.00 95.88 135 ARG A N 1
ATOM 1051 C CA . ARG A 1 135 ? -0.808 1.925 -8.081 1.00 95.88 135 ARG A CA 1
ATOM 1052 C C . ARG A 1 135 ? -2.136 2.293 -7.443 1.00 95.88 135 ARG A C 1
ATOM 1054 O O . ARG A 1 135 ? -2.184 3.145 -6.563 1.00 95.88 135 ARG A O 1
ATOM 1061 N N . LEU A 1 136 ? -3.199 1.612 -7.849 1.00 94.94 136 LEU A N 1
ATOM 1062 C CA . LEU A 1 136 ? -4.490 1.614 -7.178 1.00 94.94 136 LEU A CA 1
ATOM 1063 C C . LEU A 1 136 ? -4.620 0.329 -6.363 1.00 94.94 136 LEU A C 1
ATOM 1065 O O . LEU A 1 136 ? -4.674 -0.764 -6.919 1.00 94.94 136 LEU A O 1
ATOM 1069 N N . THR A 1 137 ? -4.704 0.470 -5.051 1.00 93.19 137 THR A N 1
ATOM 1070 C CA . THR A 1 137 ? -4.872 -0.622 -4.099 1.00 93.19 137 THR A CA 1
ATOM 1071 C C . THR A 1 137 ? -6.282 -0.593 -3.526 1.00 93.19 137 THR A C 1
ATOM 1073 O O . THR A 1 137 ? -6.754 0.443 -3.050 1.00 93.19 137 THR A O 1
ATOM 1076 N N . LYS A 1 138 ? -6.941 -1.751 -3.521 1.00 91.62 138 LYS A N 1
ATOM 1077 C CA . LYS A 1 138 ? -8.224 -1.974 -2.866 1.00 91.62 138 LYS A CA 1
ATOM 1078 C C . LYS A 1 138 ? -8.097 -3.101 -1.842 1.00 91.62 138 LYS A C 1
ATOM 1080 O O . LYS A 1 138 ? -7.969 -4.264 -2.236 1.00 91.62 138 LYS A O 1
ATOM 1085 N N . PRO A 1 139 ? -8.175 -2.775 -0.546 1.00 86.31 139 PRO A N 1
ATOM 1086 C CA . PRO A 1 139 ? -8.178 -3.788 0.485 1.00 86.31 139 PRO A CA 1
ATOM 1087 C C . PRO A 1 139 ? -9.586 -4.347 0.740 1.00 86.31 139 PRO A C 1
ATOM 1089 O O . PRO A 1 139 ? -10.584 -3.621 0.791 1.00 86.31 139 PRO A O 1
ATOM 1092 N N . TYR A 1 140 ? -9.664 -5.653 0.973 1.00 81.00 140 TYR A N 1
ATOM 1093 C CA . TYR A 1 140 ? -10.888 -6.396 1.278 1.00 81.00 140 TYR A CA 1
ATOM 1094 C C . TYR A 1 140 ? -10.902 -6.921 2.716 1.00 81.00 140 TYR A C 1
ATOM 1096 O O . TYR A 1 140 ? -11.436 -8.002 2.981 1.00 81.00 140 TYR A O 1
ATOM 1104 N N . TYR A 1 141 ? -10.414 -6.115 3.667 1.00 67.75 141 TYR A N 1
ATOM 1105 C CA . TYR A 1 141 ? -10.484 -6.390 5.113 1.00 67.75 141 TYR A CA 1
ATOM 1106 C C . TYR A 1 141 ? -11.918 -6.686 5.621 1.00 67.75 141 TYR A C 1
ATOM 1108 O O . TYR A 1 141 ? -12.111 -7.218 6.710 1.00 67.75 141 TYR A O 1
ATOM 1116 N N . HIS A 1 142 ? -12.945 -6.360 4.827 1.00 58.84 142 HIS A N 1
ATOM 1117 C CA . HIS A 1 142 ? -14.363 -6.532 5.143 1.00 58.84 142 HIS A CA 1
ATOM 1118 C C . HIS A 1 142 ? -14.998 -7.823 4.601 1.00 58.84 142 HIS A C 1
ATOM 1120 O O . HIS A 1 142 ? -16.184 -8.055 4.852 1.00 58.84 142 HIS A O 1
ATOM 1126 N N . THR A 1 143 ? -14.285 -8.650 3.830 1.00 55.69 143 THR A N 1
ATOM 1127 C CA . THR A 1 143 ? -14.892 -9.862 3.256 1.00 55.69 143 THR A CA 1
ATOM 1128 C C . THR A 1 143 ? -15.056 -10.962 4.309 1.00 55.69 143 THR A C 1
ATOM 1130 O O . THR A 1 143 ? -14.329 -11.049 5.291 1.00 55.69 143 THR A O 1
ATOM 1133 N N . VAL A 1 144 ? -16.086 -11.799 4.161 1.00 53.88 144 VAL A N 1
ATOM 1134 C CA . VAL A 1 144 ? -16.452 -12.896 5.091 1.00 53.88 144 VAL A CA 1
ATOM 1135 C C . VAL A 1 144 ? -15.391 -14.019 5.128 1.00 53.88 144 VAL A C 1
ATOM 1137 O O . VAL A 1 144 ? -15.492 -14.953 5.915 1.00 53.88 144 VAL A O 1
ATOM 1140 N N . LEU A 1 145 ? -14.345 -13.906 4.309 1.00 51.53 145 LEU A N 1
ATOM 1141 C CA . LEU A 1 145 ? -13.318 -14.912 4.048 1.00 51.53 145 LEU A CA 1
ATOM 1142 C C . LEU A 1 145 ? -12.199 -14.936 5.109 1.00 51.53 145 LEU A C 1
ATOM 1144 O O . LEU A 1 145 ? -11.039 -15.075 4.757 1.00 51.53 145 LEU A O 1
ATOM 1148 N N . GLY A 1 146 ? -12.532 -14.835 6.397 1.00 58.53 146 GLY A N 1
ATOM 1149 C CA . GLY A 1 146 ? -11.561 -14.971 7.496 1.00 58.53 146 GLY A CA 1
ATOM 1150 C C . GLY A 1 146 ? -10.536 -13.832 7.617 1.00 58.53 146 GLY A C 1
ATOM 1151 O O . GLY A 1 146 ? -10.637 -12.809 6.941 1.00 58.53 146 GLY A O 1
ATOM 1152 N N . ASP A 1 147 ? -9.544 -14.017 8.493 1.00 66.12 147 ASP A N 1
ATOM 1153 C CA . ASP A 1 147 ? -8.514 -13.019 8.848 1.00 66.12 147 ASP A CA 1
ATOM 1154 C C . ASP A 1 147 ? -7.415 -12.866 7.780 1.00 66.12 147 ASP A C 1
ATOM 1156 O O . ASP A 1 147 ? -6.313 -12.401 8.062 1.00 66.12 147 ASP A O 1
ATOM 1160 N N . TYR A 1 148 ? -7.695 -13.257 6.532 1.00 71.81 148 TYR A N 1
ATOM 1161 C CA . TYR A 1 148 ? -6.678 -13.328 5.484 1.00 71.81 148 TYR A CA 1
ATOM 1162 C C . TYR A 1 148 ? -6.310 -11.987 4.852 1.00 71.81 148 TYR A C 1
ATOM 1164 O O . TYR A 1 148 ? -5.500 -11.956 3.928 1.00 71.81 148 TYR A O 1
ATOM 1172 N N . ALA A 1 149 ? -6.921 -10.893 5.318 1.00 77.88 149 ALA A N 1
ATOM 1173 C CA . ALA A 1 149 ? -6.635 -9.528 4.883 1.00 77.88 149 ALA A CA 1
ATOM 1174 C C . ALA A 1 149 ? -6.396 -9.382 3.358 1.00 77.88 149 ALA A C 1
ATOM 1176 O O . ALA A 1 149 ? -5.378 -8.815 2.962 1.00 77.88 149 ALA A O 1
ATOM 1177 N N . PRO A 1 150 ? -7.287 -9.908 2.488 1.00 85.62 150 PRO A N 1
ATOM 1178 C CA . PRO A 1 150 ? -7.012 -9.933 1.060 1.00 85.62 150 PRO A CA 1
ATOM 1179 C C . PRO A 1 150 ? -6.938 -8.515 0.492 1.00 85.62 150 PRO A C 1
ATOM 1181 O O . PRO A 1 150 ? -7.793 -7.674 0.778 1.00 85.62 150 PRO A O 1
ATOM 1184 N N . GLU A 1 151 ? -5.953 -8.253 -0.354 1.00 88.56 151 GLU A N 1
ATOM 1185 C CA . GLU A 1 151 ? -5.743 -6.975 -1.022 1.00 88.56 151 GLU A CA 1
ATOM 1186 C C . GLU A 1 151 ? -5.539 -7.215 -2.521 1.00 88.56 151 GLU A C 1
ATOM 1188 O O . GLU A 1 151 ? -4.777 -8.080 -2.944 1.00 88.56 1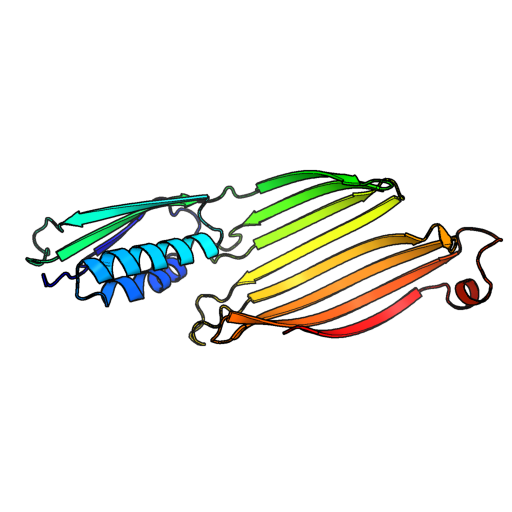51 GLU A O 1
ATOM 1193 N N . THR A 1 152 ? -6.247 -6.448 -3.350 1.00 92.06 152 THR A N 1
ATOM 1194 C CA . THR A 1 152 ? -5.965 -6.389 -4.790 1.00 92.06 152 THR A CA 1
ATOM 1195 C C . THR A 1 152 ? -5.308 -5.065 -5.103 1.00 92.06 152 THR A C 1
ATOM 1197 O O . THR A 1 152 ? -5.837 -4.021 -4.708 1.00 92.06 152 THR A O 1
ATOM 1200 N N . SER A 1 153 ? -4.241 -5.074 -5.889 1.00 94.19 153 SER A N 1
ATOM 1201 C CA . SER A 1 153 ? -3.688 -3.854 -6.453 1.00 94.19 153 SER A CA 1
ATOM 1202 C C . SER A 1 153 ? -3.512 -3.949 -7.963 1.00 94.19 153 SER A C 1
ATOM 1204 O O . SER A 1 153 ? -3.276 -5.012 -8.534 1.00 94.19 153 SER A O 1
ATOM 1206 N N . ILE A 1 154 ? -3.699 -2.811 -8.619 1.00 95.81 154 ILE A N 1
ATOM 1207 C CA . ILE A 1 154 ? -3.520 -2.631 -10.054 1.00 95.81 154 ILE A CA 1
ATOM 1208 C C . ILE A 1 154 ? -2.527 -1.493 -10.222 1.00 95.81 154 ILE A C 1
ATOM 1210 O O . ILE A 1 154 ? -2.762 -0.381 -9.753 1.00 95.81 154 ILE A O 1
ATOM 1214 N N . GLY A 1 155 ? -1.405 -1.780 -10.864 1.00 96.00 155 GLY A N 1
ATOM 1215 C CA . GLY A 1 155 ? -0.309 -0.854 -11.077 1.00 96.00 155 GLY A CA 1
ATOM 1216 C C . GLY A 1 155 ? -0.039 -0.629 -12.553 1.00 96.00 155 GLY A C 1
ATOM 1217 O O . GLY A 1 155 ? -0.088 -1.565 -13.341 1.00 96.00 155 GLY A O 1
ATOM 1218 N N . ILE A 1 156 ? 0.297 0.598 -12.924 1.00 96.62 156 ILE A N 1
ATOM 1219 C CA . ILE A 1 156 ? 0.935 0.923 -14.196 1.00 96.62 156 ILE A CA 1
ATOM 1220 C C . ILE A 1 156 ? 2.328 1.418 -13.855 1.00 96.62 156 ILE A C 1
ATOM 1222 O O . ILE A 1 156 ? 2.483 2.322 -13.033 1.00 96.62 156 ILE A O 1
ATOM 1226 N N . PHE A 1 157 ? 3.341 0.841 -14.482 1.00 95.25 157 PHE A N 1
ATOM 1227 C CA . PHE A 1 157 ? 4.720 1.218 -14.235 1.00 95.25 157 PHE A CA 1
ATOM 1228 C C . PHE A 1 157 ? 5.434 1.543 -15.537 1.00 95.25 157 PHE A C 1
ATOM 1230 O O . PHE A 1 157 ? 5.174 0.964 -16.591 1.00 95.25 157 PHE A O 1
ATOM 1237 N N . LYS A 1 158 ? 6.352 2.495 -15.441 1.00 95.12 158 LYS A N 1
ATOM 1238 C CA . LYS A 1 158 ? 7.324 2.829 -16.464 1.00 95.12 158 LYS A CA 1
ATOM 1239 C C . LYS A 1 158 ? 8.682 2.927 -15.796 1.00 95.12 158 LYS A C 1
ATOM 1241 O O . LYS A 1 158 ? 8.880 3.748 -14.904 1.00 95.12 158 LYS A O 1
ATOM 1246 N N . HIS A 1 159 ? 9.608 2.095 -16.229 1.00 94.44 159 HIS A N 1
ATOM 1247 C CA . HIS A 1 159 ? 10.946 2.017 -15.683 1.00 94.44 159 HIS A CA 1
ATOM 1248 C C . HIS A 1 159 ? 11.957 2.172 -16.812 1.00 94.44 159 HIS A C 1
ATOM 1250 O O . HIS A 1 159 ? 11.962 1.400 -17.762 1.00 94.44 159 HIS A O 1
ATOM 1256 N N . SER A 1 160 ? 12.814 3.180 -16.720 1.00 93.25 160 SER A N 1
ATOM 1257 C CA . SER A 1 160 ? 13.951 3.365 -17.616 1.00 93.25 160 SER A CA 1
ATOM 1258 C C . SER A 1 160 ? 15.216 3.157 -16.806 1.00 93.25 160 SER A C 1
ATOM 1260 O O . SER A 1 160 ? 15.509 3.936 -15.900 1.00 93.25 160 SER A O 1
ATOM 1262 N N . SER A 1 161 ? 15.984 2.129 -17.147 1.00 90.94 161 SER A N 1
ATOM 1263 C CA . SER A 1 161 ? 17.263 1.821 -16.513 1.00 90.94 161 SER A CA 1
ATOM 1264 C C . SER A 1 161 ? 18.373 1.751 -17.563 1.00 90.94 161 SER A C 1
ATOM 1266 O O . SER A 1 161 ? 18.390 0.861 -18.421 1.00 90.94 161 SER A O 1
ATOM 1268 N N . PRO A 1 162 ? 19.330 2.687 -17.540 1.00 89.19 162 PRO A N 1
ATOM 1269 C CA . PRO A 1 162 ? 20.579 2.506 -18.256 1.00 89.19 162 PRO A CA 1
ATOM 1270 C C . PRO A 1 162 ? 21.487 1.550 -17.475 1.00 89.19 162 PRO A C 1
ATOM 1272 O O . PRO A 1 162 ? 21.577 1.619 -16.253 1.00 89.19 162 PRO A O 1
ATOM 1275 N N . ALA A 1 163 ? 22.185 0.672 -18.190 1.00 85.75 163 ALA A N 1
ATOM 1276 C CA . ALA A 1 163 ? 23.201 -0.226 -17.655 1.00 85.75 163 ALA A CA 1
ATOM 1277 C C . ALA A 1 163 ? 24.587 0.250 -18.133 1.00 85.75 163 ALA A C 1
ATOM 1279 O O . ALA A 1 163 ? 25.024 -0.142 -19.222 1.00 85.75 163 ALA A O 1
ATOM 1280 N N . PRO A 1 164 ? 25.307 1.093 -17.359 1.00 82.12 164 PRO A N 1
ATOM 1281 C CA . PRO A 1 164 ? 26.536 1.742 -17.825 1.00 82.12 164 PRO A CA 1
ATOM 1282 C C . PRO A 1 164 ? 27.637 0.752 -18.213 1.00 82.12 164 PRO A C 1
ATOM 1284 O O . PRO A 1 164 ? 28.311 0.947 -19.222 1.00 82.12 164 PRO A O 1
ATOM 1287 N N . ALA A 1 165 ? 27.770 -0.348 -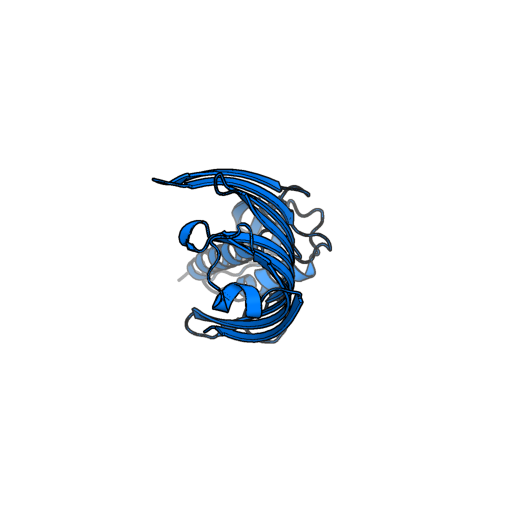17.464 1.00 82.38 165 ALA A N 1
ATOM 1288 C CA . ALA A 1 165 ? 28.792 -1.370 -17.693 1.00 82.38 165 ALA A CA 1
ATOM 1289 C C . ALA A 1 165 ? 28.661 -2.056 -19.063 1.00 82.38 165 ALA A C 1
ATOM 1291 O O . ALA A 1 165 ? 29.655 -2.382 -19.702 1.00 82.38 165 ALA A O 1
ATOM 1292 N N . SER A 1 166 ? 27.427 -2.261 -19.526 1.00 81.56 166 SER A N 1
ATOM 1293 C CA . SER A 1 166 ? 27.130 -2.932 -20.798 1.00 81.56 166 SER A CA 1
ATOM 1294 C C . SER A 1 166 ? 26.657 -1.965 -21.892 1.00 81.56 166 SER A C 1
ATOM 1296 O O . SER A 1 166 ? 26.340 -2.394 -23.001 1.00 81.56 166 SER A O 1
ATOM 1298 N N . LYS A 1 167 ? 26.628 -0.658 -21.589 1.00 87.44 167 LYS A N 1
ATOM 1299 C CA . LYS A 1 167 ? 26.267 0.445 -22.494 1.00 87.44 167 LYS A CA 1
ATOM 1300 C C . LYS A 1 167 ? 24.916 0.275 -23.205 1.00 87.44 167 LYS A C 1
ATOM 1302 O O . LYS A 1 167 ? 24.736 0.763 -24.321 1.00 87.44 167 LYS A O 1
ATOM 1307 N N . PHE A 1 168 ? 23.956 -0.394 -22.575 1.00 89.12 168 PHE A N 1
ATOM 1308 C CA . PHE A 1 168 ? 22.583 -0.487 -23.076 1.00 89.12 168 PHE A CA 1
ATOM 1309 C C . PHE A 1 168 ? 21.619 0.237 -22.145 1.00 89.12 168 PHE A C 1
ATOM 1311 O O . PHE A 1 168 ? 21.934 0.507 -20.986 1.00 89.12 168 PHE A O 1
ATOM 1318 N N . ARG A 1 169 ? 20.437 0.554 -22.659 1.00 91.00 169 ARG A N 1
ATOM 1319 C CA . ARG A 1 169 ? 19.326 1.103 -21.889 1.00 91.00 169 ARG A CA 1
ATOM 1320 C C . ARG A 1 169 ? 18.108 0.215 -22.061 1.00 91.00 169 ARG A C 1
ATOM 1322 O O . ARG A 1 169 ? 17.832 -0.236 -23.167 1.00 91.00 169 ARG A O 1
ATOM 1329 N N . THR A 1 170 ? 17.418 -0.031 -20.959 1.00 92.06 170 THR A N 1
ATOM 1330 C CA . THR A 1 170 ? 16.163 -0.771 -20.934 1.00 92.06 170 THR A CA 1
ATOM 1331 C C . THR A 1 170 ? 15.048 0.174 -20.546 1.00 92.06 170 THR A C 1
ATOM 1333 O O . THR A 1 170 ? 15.088 0.729 -19.449 1.00 92.06 170 THR A O 1
ATOM 1336 N N . ASP A 1 171 ? 14.058 0.303 -21.417 1.00 93.31 171 ASP A N 1
ATOM 1337 C CA . ASP A 1 171 ? 12.812 0.988 -21.109 1.00 93.31 171 ASP A CA 1
ATOM 1338 C C . ASP A 1 171 ? 11.703 -0.052 -21.027 1.00 93.31 171 ASP A C 1
ATOM 1340 O O . ASP A 1 171 ? 11.467 -0.819 -21.954 1.00 93.31 171 ASP A O 1
ATOM 1344 N N . GLU A 1 172 ? 11.033 -0.094 -19.893 1.00 94.56 172 GLU A N 1
ATOM 1345 C CA . GLU A 1 172 ? 9.972 -1.032 -19.595 1.00 94.56 172 GLU A CA 1
ATOM 1346 C C . GLU A 1 172 ? 8.717 -0.243 -19.264 1.00 94.56 172 GLU A C 1
ATOM 1348 O O . GLU A 1 172 ? 8.753 0.733 -18.516 1.00 94.56 172 GLU A O 1
ATOM 1353 N N . THR A 1 173 ? 7.601 -0.614 -19.872 1.00 94.81 173 THR A N 1
ATOM 1354 C CA . THR A 1 173 ? 6.292 -0.036 -19.582 1.00 94.81 173 THR A CA 1
ATOM 1355 C C . THR A 1 173 ? 5.293 -1.167 -19.502 1.00 94.81 173 THR A C 1
ATOM 1357 O O . THR A 1 173 ? 5.213 -1.986 -20.415 1.00 94.81 173 THR A O 1
ATOM 1360 N N . GLY A 1 174 ? 4.528 -1.227 -18.422 1.00 95.50 174 GLY A N 1
ATOM 1361 C CA . GLY A 1 174 ? 3.637 -2.349 -18.203 1.00 95.50 174 GLY A CA 1
ATOM 1362 C C . GLY A 1 174 ? 2.556 -2.088 -17.178 1.00 95.50 174 GLY A C 1
ATOM 1363 O O . GLY A 1 174 ? 2.470 -1.027 -16.556 1.00 95.50 174 GLY A O 1
ATOM 1364 N N . VAL A 1 175 ? 1.718 -3.103 -17.038 1.00 95.94 175 VAL A N 1
ATOM 1365 C CA . VAL A 1 175 ? 0.640 -3.193 -16.068 1.00 95.94 175 VAL A CA 1
ATOM 1366 C C . VAL A 1 175 ? 0.927 -4.379 -15.157 1.00 95.94 175 VAL A C 1
ATOM 1368 O O . VAL A 1 175 ? 1.295 -5.458 -15.618 1.00 95.94 175 VAL A O 1
ATOM 1371 N N . LEU A 1 176 ? 0.752 -4.170 -13.860 1.00 95.25 176 LEU A N 1
ATOM 1372 C CA . LEU A 1 176 ? 0.896 -5.169 -12.816 1.00 95.25 176 LEU A CA 1
ATOM 1373 C C . LEU A 1 176 ? -0.462 -5.356 -12.140 1.00 95.25 176 LEU A C 1
ATOM 1375 O O . LEU A 1 176 ? -1.027 -4.407 -11.605 1.00 95.25 176 LEU A O 1
ATOM 1379 N N . LEU A 1 177 ? -0.974 -6.575 -12.142 1.00 95.50 177 LEU A N 1
ATOM 1380 C CA . LEU A 1 177 ? -2.075 -6.998 -11.290 1.00 95.50 177 LEU A CA 1
ATOM 1381 C C . LEU A 1 177 ? -1.479 -7.791 -10.136 1.00 95.50 177 LEU A C 1
ATOM 1383 O O . LEU A 1 177 ? -0.725 -8.730 -10.364 1.00 95.50 177 LEU A O 1
ATOM 1387 N N . ASP A 1 178 ? -1.795 -7.415 -8.910 1.00 94.38 178 ASP A N 1
ATOM 1388 C CA . ASP A 1 178 ? -1.296 -8.078 -7.712 1.00 94.38 178 ASP A CA 1
ATOM 1389 C C . ASP A 1 178 ? -2.473 -8.447 -6.814 1.00 94.38 178 ASP A C 1
ATOM 1391 O O . ASP A 1 178 ? -3.382 -7.643 -6.588 1.00 94.38 178 ASP A O 1
ATOM 1395 N N . PHE A 1 179 ? -2.461 -9.676 -6.324 1.00 92.44 179 PHE A N 1
ATOM 1396 C CA . PHE A 1 179 ? -3.418 -10.183 -5.362 1.00 92.44 179 PHE A CA 1
ATOM 1397 C C . PHE A 1 179 ? -2.661 -10.758 -4.175 1.00 92.44 179 PHE A C 1
ATOM 1399 O O . PHE A 1 179 ? -2.039 -11.814 -4.290 1.00 92.44 179 PHE A O 1
ATOM 1406 N N . SER A 1 180 ? -2.732 -10.081 -3.036 1.00 90.00 180 SER A N 1
ATOM 1407 C CA . SER A 1 180 ? -2.071 -10.490 -1.805 1.00 90.00 180 SER A CA 1
ATOM 1408 C C . SER A 1 180 ? -3.075 -10.960 -0.757 1.00 90.00 180 SER A C 1
ATOM 1410 O O . SER A 1 180 ? -4.200 -10.467 -0.665 1.00 90.00 180 SER A O 1
ATOM 1412 N N . PHE A 1 181 ? -2.678 -11.964 0.017 1.00 87.81 181 PHE A N 1
ATOM 1413 C CA . PHE A 1 181 ? -3.441 -12.503 1.134 1.00 87.81 181 PHE A CA 1
ATOM 1414 C C . PHE A 1 181 ? -2.492 -13.046 2.202 1.00 87.81 181 PHE A C 1
ATOM 1416 O O . PHE A 1 181 ? -1.452 -13.637 1.910 1.00 87.81 181 PHE A O 1
ATOM 1423 N N . THR A 1 182 ? -2.871 -12.880 3.459 1.00 83.19 182 THR A N 1
ATOM 1424 C CA . THR A 1 182 ? -2.109 -13.360 4.609 1.00 83.19 182 THR A CA 1
ATOM 1425 C C . THR A 1 182 ? -2.732 -14.661 5.087 1.00 83.19 182 THR A C 1
ATOM 1427 O O . THR A 1 182 ? -3.904 -14.683 5.416 1.00 83.19 182 THR A O 1
ATOM 1430 N N . LEU A 1 183 ? -2.001 -15.768 5.128 1.00 81.75 183 LEU A N 1
ATOM 1431 C CA . LEU A 1 183 ? -2.486 -17.017 5.725 1.00 81.75 183 LEU A CA 1
ATOM 1432 C C . LEU A 1 183 ? -2.378 -16.962 7.264 1.00 81.75 183 LEU A C 1
ATOM 1434 O O . LEU A 1 183 ? -1.629 -16.135 7.803 1.00 81.75 183 LEU A O 1
ATOM 1438 N N . PRO A 1 184 ? -3.072 -17.854 8.006 1.00 69.69 184 PRO A N 1
ATOM 1439 C CA . PRO A 1 184 ? -2.827 -18.015 9.436 1.00 69.69 184 PRO A CA 1
ATOM 1440 C C . PRO A 1 184 ? -1.336 -18.302 9.642 1.00 69.69 184 PRO A C 1
ATOM 1442 O O . PRO A 1 184 ? -0.714 -18.909 8.773 1.00 69.69 184 PRO A O 1
ATOM 1445 N N . PHE A 1 185 ? -0.770 -17.870 10.771 1.00 71.81 185 PHE A N 1
ATOM 1446 C CA . PHE A 1 185 ? 0.678 -17.883 11.066 1.00 71.81 185 PHE A CA 1
ATOM 1447 C C . PHE A 1 185 ? 1.508 -16.754 10.428 1.00 71.81 185 PHE A C 1
ATOM 1449 O O . PHE A 1 185 ? 2.729 -16.764 10.552 1.00 71.81 185 PHE A O 1
ATOM 1456 N N . GLY A 1 186 ? 0.870 -15.751 9.814 1.00 70.44 186 GLY A N 1
ATOM 1457 C CA . GLY A 1 186 ? 1.560 -14.544 9.338 1.00 70.44 186 GLY A CA 1
ATOM 1458 C C . GLY A 1 186 ? 2.327 -14.733 8.027 1.00 70.44 186 GLY A C 1
ATOM 1459 O O . GLY A 1 186 ? 3.230 -13.956 7.730 1.00 70.44 186 GLY A O 1
ATOM 1460 N N . LEU A 1 187 ? 1.980 -15.763 7.250 1.00 82.19 187 LEU A N 1
ATOM 1461 C CA . LEU A 1 187 ? 2.558 -16.007 5.929 1.00 82.19 187 LEU A CA 1
ATOM 1462 C C . LEU A 1 187 ? 1.860 -15.128 4.888 1.00 82.19 187 LEU A C 1
ATOM 1464 O O . LEU A 1 187 ? 0.707 -15.375 4.528 1.00 82.19 187 LEU A O 1
ATOM 1468 N N . SER A 1 188 ? 2.558 -14.105 4.407 1.00 85.06 188 SER A N 1
ATOM 1469 C CA . SER A 1 188 ? 2.059 -13.196 3.374 1.00 85.06 188 SER A CA 1
ATOM 1470 C C . SER A 1 188 ? 2.322 -13.776 1.992 1.00 85.06 188 SER A C 1
ATOM 1472 O O . SER A 1 188 ? 3.463 -13.830 1.546 1.00 85.06 188 SER A O 1
ATOM 1474 N N . ASN A 1 189 ? 1.259 -14.173 1.302 1.00 90.38 189 ASN A N 1
ATOM 1475 C CA . ASN A 1 189 ? 1.330 -14.682 -0.058 1.00 90.38 189 ASN A CA 1
ATOM 1476 C C . ASN A 1 189 ? 0.841 -13.606 -1.029 1.00 90.38 189 ASN A C 1
ATOM 1478 O O . ASN A 1 189 ? -0.091 -12.861 -0.732 1.00 90.38 189 ASN A O 1
ATOM 1482 N N . SER A 1 190 ? 1.457 -13.518 -2.201 1.00 91.19 190 SER A N 1
ATOM 1483 C CA . SER A 1 190 ? 1.032 -12.636 -3.282 1.00 91.19 190 SER A CA 1
ATOM 1484 C C . SER A 1 190 ? 1.172 -13.314 -4.637 1.00 91.19 190 SER A C 1
ATOM 1486 O O . SER A 1 190 ? 2.167 -13.973 -4.947 1.00 91.19 190 SER A O 1
ATOM 1488 N N . LEU A 1 191 ? 0.130 -13.163 -5.442 1.00 93.88 191 LEU A N 1
ATOM 1489 C CA . LEU A 1 191 ? 0.063 -13.600 -6.820 1.00 93.88 191 LEU A CA 1
ATOM 1490 C C . LEU A 1 191 ? 0.120 -12.357 -7.701 1.00 93.88 191 LEU A C 1
ATOM 1492 O O . LEU A 1 191 ? -0.816 -11.560 -7.730 1.00 93.88 191 LEU A O 1
ATOM 1496 N N . GLN A 1 192 ? 1.207 -12.221 -8.446 1.00 94.88 192 GLN A N 1
ATOM 1497 C CA . GLN A 1 192 ? 1.433 -11.104 -9.346 1.00 94.88 192 GLN A CA 1
ATOM 1498 C C . GLN A 1 192 ? 1.337 -11.568 -10.789 1.00 94.88 192 GLN A C 1
ATOM 1500 O O . GLN A 1 192 ? 1.950 -12.556 -11.191 1.00 94.88 192 GLN A O 1
ATOM 1505 N N . TYR A 1 193 ? 0.611 -10.807 -11.586 1.00 95.81 193 TYR A N 1
ATOM 1506 C CA . TYR A 1 193 ? 0.556 -10.949 -13.022 1.00 95.81 193 TYR A CA 1
ATOM 1507 C C . TYR A 1 193 ? 0.990 -9.643 -13.671 1.00 95.81 193 TYR A C 1
ATOM 1509 O O . TYR A 1 193 ? 0.369 -8.599 -13.499 1.00 95.81 193 TYR A O 1
ATOM 1517 N N . GLU A 1 194 ? 2.083 -9.709 -14.410 1.00 95.12 194 GLU A N 1
ATOM 1518 C CA . GLU A 1 194 ? 2.692 -8.576 -15.081 1.00 95.12 194 GLU A CA 1
ATOM 1519 C C . GLU A 1 194 ? 2.557 -8.750 -16.588 1.00 95.12 194 GLU A C 1
ATOM 1521 O O . GLU A 1 194 ? 2.889 -9.805 -17.130 1.00 95.12 194 GLU A O 1
ATOM 1526 N N . ILE A 1 195 ? 2.096 -7.708 -17.268 1.00 95.81 195 ILE A N 1
ATOM 1527 C CA . ILE A 1 195 ? 2.148 -7.613 -18.722 1.00 95.81 195 ILE A CA 1
ATOM 1528 C C . ILE A 1 195 ? 2.884 -6.329 -19.057 1.00 95.81 195 ILE A C 1
ATOM 1530 O O . ILE A 1 195 ? 2.439 -5.242 -18.691 1.00 95.81 195 ILE A O 1
ATOM 1534 N N . GLY A 1 196 ? 3.991 -6.446 -19.778 1.00 94.38 196 GLY A N 1
ATOM 1535 C CA . GLY A 1 196 ? 4.831 -5.306 -20.101 1.00 94.38 196 GLY A CA 1
ATOM 1536 C C . GLY A 1 196 ? 5.444 -5.392 -21.484 1.00 94.38 196 GLY A C 1
ATOM 1537 O O . GLY A 1 196 ? 5.653 -6.464 -22.053 1.00 94.38 196 GLY A O 1
ATOM 1538 N N . MET A 1 197 ? 5.746 -4.219 -22.017 1.00 94.81 197 MET A N 1
ATOM 1539 C CA . MET A 1 197 ? 6.589 -4.031 -23.178 1.00 94.81 197 MET A CA 1
ATOM 1540 C C . MET A 1 197 ? 7.939 -3.511 -22.699 1.00 94.81 197 MET A C 1
ATOM 1542 O O . MET A 1 197 ? 8.027 -2.503 -21.997 1.00 94.81 197 MET A O 1
ATOM 1546 N N . LYS A 1 198 ? 8.988 -4.226 -23.083 1.00 93.19 198 LYS A N 1
ATOM 1547 C CA . LYS A 1 198 ? 10.374 -3.945 -22.756 1.00 93.19 198 LYS A CA 1
ATOM 1548 C C . LYS A 1 198 ? 11.137 -3.679 -24.040 1.00 93.19 198 LYS A C 1
ATOM 1550 O O . LYS A 1 198 ? 11.226 -4.541 -24.910 1.00 93.19 198 LYS A O 1
ATOM 1555 N N . GLU A 1 199 ? 11.713 -2.496 -24.143 1.00 93.12 199 GLU A N 1
ATOM 1556 C CA . GLU A 1 199 ? 12.560 -2.084 -25.249 1.00 93.12 199 GLU A CA 1
ATOM 1557 C C . GLU A 1 199 ? 14.009 -1.996 -24.782 1.00 93.12 199 GLU A C 1
ATOM 1559 O O . GLU A 1 199 ? 14.317 -1.431 -23.730 1.00 93.12 199 GLU A O 1
ATOM 1564 N N . ILE A 1 200 ? 14.913 -2.576 -25.571 1.00 92.50 200 ILE A N 1
ATOM 1565 C CA . ILE A 1 200 ? 16.353 -2.515 -25.313 1.00 92.50 200 ILE A CA 1
ATOM 1566 C C . ILE A 1 200 ? 17.009 -1.663 -26.394 1.00 92.50 200 ILE A C 1
ATOM 1568 O O . ILE A 1 200 ? 16.936 -1.984 -27.583 1.00 92.50 200 ILE A O 1
ATOM 1572 N N . PHE A 1 201 ? 17.714 -0.620 -25.964 1.00 89.00 201 PHE A N 1
ATOM 1573 C CA . PHE A 1 201 ? 18.454 0.303 -26.816 1.00 89.00 201 PHE A CA 1
ATOM 1574 C C . PHE A 1 201 ? 19.963 0.130 -26.637 1.00 89.00 201 PHE A C 1
ATOM 1576 O O . PHE A 1 201 ? 20.479 0.121 -25.516 1.00 89.00 201 PHE A O 1
ATOM 1583 N N . ALA A 1 202 ? 20.690 0.054 -27.750 1.00 89.31 202 ALA A N 1
ATOM 1584 C CA . ALA A 1 202 ? 22.145 0.142 -27.759 1.00 89.31 202 ALA A CA 1
ATOM 1585 C C . ALA A 1 202 ? 22.572 1.618 -27.736 1.00 89.31 202 ALA A C 1
ATOM 1587 O O . ALA A 1 202 ? 22.231 2.369 -28.647 1.00 89.31 202 ALA A O 1
ATOM 1588 N N . MET A 1 203 ? 23.320 2.044 -26.713 1.00 83.81 203 MET A N 1
ATOM 1589 C CA . MET A 1 203 ? 23.670 3.464 -26.542 1.00 83.81 203 MET A CA 1
ATOM 1590 C C . MET A 1 203 ? 24.926 3.879 -27.321 1.00 83.81 203 MET A C 1
ATOM 1592 O O . MET A 1 203 ? 25.095 5.053 -27.632 1.00 83.81 203 MET A O 1
ATOM 1596 N N . ASP A 1 204 ? 25.828 2.937 -27.612 1.00 85.38 204 ASP A N 1
ATOM 1597 C CA . ASP A 1 204 ? 27.152 3.215 -28.185 1.00 85.38 204 ASP A CA 1
ATOM 1598 C C . ASP A 1 204 ? 27.583 2.127 -29.187 1.00 85.38 204 ASP A C 1
ATOM 1600 O O . ASP A 1 204 ? 27.154 0.972 -29.101 1.00 85.38 204 ASP A O 1
ATOM 1604 N N . LYS A 1 205 ? 28.506 2.460 -30.098 1.00 82.50 205 LYS A N 1
ATOM 1605 C CA . LYS A 1 205 ? 29.141 1.533 -31.057 1.00 82.50 205 LYS A CA 1
ATOM 1606 C C . LYS A 1 205 ? 30.072 0.511 -30.399 1.00 82.50 205 LYS A C 1
ATOM 1608 O O . LYS A 1 205 ? 30.537 -0.402 -31.078 1.00 82.50 205 LYS A O 1
ATOM 1613 N N . LEU A 1 206 ? 30.321 0.631 -29.099 1.00 85.94 206 LEU A N 1
ATOM 1614 C CA . LEU A 1 206 ? 31.053 -0.351 -28.293 1.00 85.94 206 LEU A CA 1
ATOM 1615 C C . LEU A 1 206 ? 30.132 -1.348 -27.574 1.00 85.94 206 LEU A C 1
ATOM 1617 O O . LEU A 1 206 ? 30.618 -2.212 -26.852 1.00 85.94 206 LEU A O 1
ATOM 1621 N N . THR A 1 207 ? 28.810 -1.250 -27.753 1.00 87.62 207 THR A N 1
ATOM 1622 C CA . THR A 1 207 ? 27.875 -2.247 -27.204 1.00 87.62 207 THR A CA 1
ATOM 1623 C C . THR A 1 207 ? 28.166 -3.639 -27.777 1.00 87.62 207 THR A C 1
ATOM 1625 O O . THR A 1 207 ? 28.338 -3.745 -28.998 1.00 87.62 207 THR A O 1
ATOM 1628 N N . PRO A 1 208 ? 28.220 -4.700 -26.948 1.00 89.12 208 PRO A N 1
ATOM 1629 C CA . PRO A 1 208 ? 28.465 -6.061 -27.417 1.00 89.12 208 PRO A CA 1
ATOM 1630 C C . PRO A 1 208 ? 27.449 -6.503 -28.476 1.00 89.12 208 PRO A C 1
ATOM 1632 O O . PRO A 1 208 ? 26.262 -6.187 -28.376 1.00 89.12 208 PRO A O 1
ATOM 1635 N N . PHE A 1 209 ? 27.904 -7.276 -29.466 1.00 88.62 209 PHE A N 1
ATOM 1636 C CA . PHE A 1 209 ? 27.066 -7.727 -30.583 1.00 88.62 209 PHE A CA 1
ATOM 1637 C C . PHE A 1 209 ? 25.812 -8.488 -30.117 1.00 88.62 209 PHE A C 1
ATOM 1639 O O . PHE A 1 209 ? 24.714 -8.183 -30.569 1.00 88.62 209 PHE A O 1
ATOM 1646 N N . PHE A 1 210 ? 25.954 -9.375 -29.127 1.00 88.62 210 PHE A N 1
ATOM 1647 C CA . PHE A 1 210 ? 24.842 -10.142 -28.549 1.00 88.62 210 PHE A CA 1
ATOM 1648 C C . PHE A 1 210 ? 23.715 -9.265 -27.970 1.00 88.62 210 PHE A C 1
ATOM 1650 O O . PHE A 1 210 ? 22.541 -9.633 -28.004 1.00 88.62 210 PHE A O 1
ATOM 1657 N N . VAL A 1 211 ? 24.047 -8.081 -27.444 1.00 87.56 211 VAL A N 1
ATOM 1658 C CA . VAL A 1 2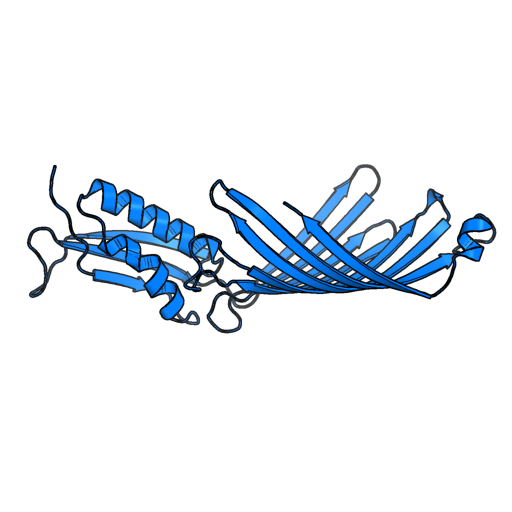11 ? 23.040 -7.140 -26.930 1.00 87.56 211 VAL A CA 1
ATOM 1659 C C . VAL A 1 211 ? 22.323 -6.442 -28.085 1.00 87.56 211 VAL A C 1
ATOM 1661 O O . VAL A 1 211 ? 21.111 -6.270 -28.018 1.00 87.56 211 VAL A O 1
ATOM 1664 N N . ARG A 1 212 ? 23.042 -6.100 -29.164 1.00 87.88 212 ARG A N 1
ATOM 1665 C CA . ARG A 1 212 ? 22.453 -5.476 -30.364 1.00 87.88 212 ARG A CA 1
ATOM 1666 C C . ARG A 1 212 ? 21.491 -6.389 -31.097 1.00 87.88 212 ARG A C 1
ATOM 1668 O O . ARG A 1 212 ? 20.469 -5.919 -31.576 1.00 87.88 212 ARG A O 1
ATOM 1675 N N . GLU A 1 213 ? 21.813 -7.674 -31.174 1.00 90.06 213 GLU A N 1
ATOM 1676 C CA . GLU A 1 213 ? 20.930 -8.680 -31.767 1.00 90.06 213 GLU A CA 1
ATOM 1677 C C . GLU A 1 213 ? 19.593 -8.769 -31.018 1.00 90.06 213 GLU A C 1
ATOM 1679 O O . GLU A 1 213 ? 18.544 -8.999 -31.608 1.00 90.06 213 GLU A O 1
ATOM 1684 N N . ASN A 1 214 ? 19.624 -8.511 -29.710 1.00 88.00 214 ASN A N 1
ATOM 1685 C CA . ASN A 1 214 ? 18.456 -8.519 -28.841 1.00 88.00 214 ASN A CA 1
ATOM 1686 C C . ASN A 1 214 ? 17.764 -7.157 -28.695 1.00 88.00 214 ASN A C 1
ATOM 1688 O O . ASN A 1 214 ? 16.802 -7.068 -27.924 1.00 88.00 214 ASN A O 1
ATOM 1692 N N . CYS A 1 215 ? 18.239 -6.118 -29.389 1.00 89.44 215 CYS A N 1
ATOM 1693 C CA . CYS A 1 215 ? 17.625 -4.797 -29.363 1.00 89.44 215 CYS A CA 1
ATOM 1694 C C . CYS A 1 215 ? 16.251 -4.797 -30.031 1.00 89.44 215 CYS A C 1
ATOM 1696 O O . CYS A 1 215 ? 15.974 -5.561 -30.954 1.00 89.44 215 CYS A O 1
ATOM 1698 N N . GLY A 1 216 ? 15.413 -3.870 -29.577 1.00 90.25 216 GLY A N 1
ATOM 1699 C CA . GLY A 1 216 ? 14.056 -3.697 -30.070 1.00 90.25 216 GLY A CA 1
ATOM 1700 C C . GLY A 1 216 ? 12.988 -4.031 -29.031 1.00 90.25 216 GLY A C 1
ATOM 1701 O O . GLY A 1 216 ? 13.305 -4.368 -27.883 1.00 90.25 216 GLY A O 1
ATOM 1702 N N . PRO A 1 217 ? 11.717 -3.888 -29.428 1.00 91.75 217 PRO A N 1
ATOM 1703 C CA . PRO A 1 217 ? 10.584 -4.099 -28.551 1.00 91.75 217 PRO A CA 1
ATOM 1704 C C . PRO A 1 217 ? 10.297 -5.579 -28.337 1.00 91.75 217 PRO A C 1
ATOM 1706 O O . PRO A 1 217 ? 10.173 -6.358 -29.281 1.00 91.75 217 PRO A O 1
ATOM 1709 N N . LYS A 1 218 ? 10.142 -5.960 -27.073 1.00 92.81 218 LYS A N 1
ATOM 1710 C CA . LYS A 1 218 ? 9.734 -7.297 -26.655 1.00 92.81 218 LYS A CA 1
ATOM 1711 C C . LYS A 1 218 ? 8.562 -7.172 -25.699 1.00 92.81 218 LYS A C 1
ATOM 1713 O O . LYS A 1 218 ? 8.604 -6.389 -24.758 1.00 92.81 218 LYS A O 1
ATOM 1718 N N . MET A 1 219 ? 7.519 -7.952 -25.933 1.00 92.81 219 MET A N 1
ATOM 1719 C CA . MET A 1 219 ? 6.397 -8.057 -25.008 1.00 92.81 219 MET A CA 1
ATOM 1720 C C . MET A 1 219 ? 6.603 -9.282 -24.124 1.00 92.81 219 MET A C 1
ATOM 1722 O O . MET A 1 219 ? 6.968 -10.349 -24.620 1.00 92.81 219 MET A O 1
ATOM 1726 N N . ALA A 1 220 ? 6.379 -9.128 -22.826 1.00 90.88 220 ALA A N 1
ATOM 1727 C CA . ALA A 1 220 ? 6.491 -10.200 -21.853 1.00 90.88 220 ALA A CA 1
ATOM 1728 C C . ALA A 1 220 ? 5.252 -10.222 -20.955 1.00 90.88 220 ALA A C 1
ATOM 1730 O O . ALA A 1 220 ? 4.776 -9.183 -20.500 1.00 90.88 220 ALA A O 1
ATOM 1731 N N . GLY A 1 221 ? 4.741 -11.428 -20.714 1.00 93.50 221 GLY A N 1
ATOM 1732 C CA . GLY A 1 221 ? 3.760 -11.711 -19.677 1.00 93.50 221 GLY A CA 1
ATOM 1733 C C . GLY A 1 221 ? 4.415 -12.596 -18.626 1.00 93.50 221 GLY A C 1
ATOM 1734 O O . GLY A 1 221 ? 4.984 -13.630 -18.975 1.00 93.50 221 GLY A O 1
ATOM 1735 N N . ILE A 1 222 ? 4.369 -12.194 -17.361 1.00 94.50 222 ILE A N 1
ATOM 1736 C CA . ILE A 1 222 ? 5.015 -12.907 -16.259 1.00 94.50 222 ILE A CA 1
ATOM 1737 C C . ILE A 1 222 ? 3.979 -13.151 -15.170 1.00 94.50 222 ILE A C 1
ATOM 1739 O O . ILE A 1 222 ? 3.310 -12.228 -14.717 1.00 94.50 222 ILE A O 1
ATOM 1743 N N . ILE A 1 223 ? 3.869 -14.401 -14.728 1.00 94.75 223 ILE A N 1
ATOM 1744 C CA . ILE A 1 223 ? 3.125 -14.763 -13.522 1.00 94.75 223 ILE A CA 1
ATOM 1745 C C . ILE A 1 223 ? 4.157 -15.073 -12.443 1.00 94.75 223 ILE A C 1
ATOM 1747 O O . ILE A 1 223 ? 5.046 -15.900 -12.654 1.00 94.75 223 ILE A O 1
ATOM 1751 N N . ARG A 1 224 ? 4.056 -14.401 -11.298 1.00 94.12 224 ARG A N 1
ATOM 1752 C CA . ARG A 1 224 ? 4.895 -14.636 -10.123 1.00 94.12 224 ARG A CA 1
ATOM 1753 C C . ARG A 1 224 ? 4.019 -15.005 -8.940 1.00 94.12 224 ARG A C 1
ATOM 1755 O O . ARG A 1 224 ? 2.975 -14.403 -8.713 1.00 94.12 224 ARG A O 1
ATOM 1762 N N . TYR A 1 225 ? 4.486 -15.979 -8.178 1.00 93.19 225 TYR A N 1
ATOM 1763 C CA . TYR A 1 225 ? 3.949 -16.312 -6.872 1.00 93.19 225 TYR A CA 1
ATOM 1764 C C . TYR A 1 225 ? 5.040 -16.054 -5.837 1.00 93.19 225 TYR A C 1
ATOM 1766 O O . TYR A 1 225 ? 6.174 -16.498 -6.020 1.00 93.19 225 TYR A O 1
ATOM 1774 N N . ILE A 1 226 ? 4.705 -15.311 -4.789 1.00 88.88 226 ILE A N 1
ATOM 1775 C CA . ILE A 1 226 ? 5.600 -14.947 -3.690 1.00 88.88 226 ILE A CA 1
ATOM 1776 C C . ILE A 1 226 ? 4.893 -15.375 -2.401 1.00 88.88 226 ILE A C 1
ATOM 1778 O O . ILE A 1 226 ? 3.726 -15.035 -2.233 1.00 88.88 226 ILE A O 1
ATOM 1782 N N . GLY A 1 227 ? 5.561 -16.108 -1.512 1.00 80.81 227 GLY A N 1
ATOM 1783 C CA . GLY A 1 227 ? 4.999 -16.597 -0.246 1.00 80.81 227 GLY A CA 1
ATOM 1784 C C . GLY A 1 227 ? 6.065 -16.850 0.804 1.00 80.81 227 GLY A C 1
ATOM 1785 O O . GLY A 1 227 ? 7.262 -16.778 0.438 1.00 80.81 227 GLY A O 1
#

Sequence (227 aa):
RYKARVDCVKIQGLGRTHDDYVQRATRDLFKATNFQDVIVETTNVKDNLMQLGIFKNLKIHIDVSKGPQATKNGYEVSFEGVELSRLTGSIGTELGQNDGAATAELTSPNIFGRGERLSLNYSYSYVRSSVLNLRLTKPYYHTVLGDYAPETSIGIFKHSSPAPASKFRTDETGVLLDFSFTLPFGLSNSLQYEIGMKEIFAMDKLTPFFVRENCGPKMAGIIRYIG